Protein AF-A0A971F1N5-F1 (afdb_monomer_lite)

Foldseek 3Di:
DVVVVQVVQVPDPDQWGWAAAQNDIDIDGDPVCVVVVCVVVVPPDDDDQDPLLVLLLVCQLVVPQAFLVVSCVVVVHHNPVSVVVCVVVQQKDWPAFDPDVVRTTTIHGDSVVCVVVVHNDSVPDDDDDVPVPDDDPDPPDDDPDDDDDDDDDDDDDDDDDDDDDDDDDDDDDDDDDDDDDDDDDDDDDDD

Sequence (191 aa):
ILSNMIVSVQNSKRGIILRELDGCYQLCSRPEHYEYIRKLVEPRQKQALSQAAYETLSIIAYNQPVTRARVEMIRGVNSDSAITRLIERNLIREAGRMDAPGKPFIYETTEEFLRSFGFRSIKDLPIIEFGDMLPDEEQLGAEDGRQNAAEPGRELGQMQKEPTLQVQQVQAVQGQKDEPELEQQEQIEQE

Structure (mmCIF, N/CA/C/O backbone):
data_AF-A0A971F1N5-F1
#
_entry.id   AF-A0A971F1N5-F1
#
loop_
_atom_site.group_PDB
_atom_site.id
_atom_site.type_symbol
_atom_site.label_atom_id
_atom_site.label_alt_id
_atom_site.label_comp_id
_atom_site.label_asym_id
_atom_site.label_entity_id
_atom_site.label_seq_id
_atom_site.pdbx_PDB_ins_code
_atom_site.Cartn_x
_atom_site.Cartn_y
_atom_site.Cartn_z
_atom_site.occupancy
_atom_site.B_iso_or_equiv
_atom_site.auth_seq_id
_atom_site.auth_comp_id
_atom_site.auth_asym_id
_atom_site.auth_atom_id
_atom_site.pdbx_PDB_model_num
ATOM 1 N N . ILE A 1 1 ? -27.979 -4.623 7.102 1.00 83.69 1 ILE A N 1
ATOM 2 C CA . ILE A 1 1 ? -27.642 -4.822 8.540 1.00 83.69 1 ILE A CA 1
ATOM 3 C C . ILE A 1 1 ? -26.376 -4.055 8.919 1.00 83.69 1 ILE A C 1
ATOM 5 O O . ILE A 1 1 ? -26.487 -3.130 9.713 1.00 83.69 1 ILE A O 1
ATOM 9 N N . LEU A 1 2 ? -25.205 -4.386 8.353 1.00 81.00 2 LEU A N 1
ATOM 10 C CA . LEU A 1 2 ? -23.911 -3.806 8.761 1.00 81.00 2 LEU A CA 1
ATOM 11 C C . LEU A 1 2 ? -23.869 -2.268 8.713 1.00 81.00 2 LEU A C 1
ATOM 13 O O . LEU A 1 2 ? -23.405 -1.657 9.668 1.00 81.00 2 LEU A O 1
ATOM 17 N N . SER A 1 3 ? -24.465 -1.631 7.703 1.00 80.31 3 SER A N 1
ATOM 18 C CA . SER A 1 3 ? -24.585 -0.164 7.604 1.00 80.31 3 SER A CA 1
ATOM 19 C C . SER A 1 3 ? -25.236 0.472 8.846 1.00 80.31 3 SER A C 1
ATOM 21 O O . SER A 1 3 ? -24.728 1.449 9.391 1.00 80.31 3 SER A O 1
ATOM 23 N N . ASN A 1 4 ? -26.307 -0.134 9.374 1.00 81.75 4 ASN A N 1
ATOM 24 C CA . ASN A 1 4 ? -26.983 0.336 10.590 1.00 81.75 4 ASN A CA 1
ATOM 25 C C . ASN A 1 4 ? -26.107 0.121 11.836 1.00 81.75 4 ASN A C 1
ATOM 27 O O . ASN A 1 4 ? -26.160 0.914 12.775 1.00 81.75 4 ASN A O 1
ATOM 31 N N . MET A 1 5 ? -25.286 -0.936 11.849 1.00 81.25 5 MET A N 1
ATOM 32 C CA . MET A 1 5 ? -24.322 -1.195 12.921 1.00 81.25 5 MET A CA 1
ATOM 33 C C . MET A 1 5 ? -23.179 -0.171 12.909 1.00 81.25 5 MET A C 1
ATOM 35 O O . MET A 1 5 ? -22.814 0.316 13.975 1.00 81.25 5 MET A O 1
ATOM 39 N N . ILE A 1 6 ? -22.670 0.213 11.732 1.00 83.12 6 ILE A N 1
ATOM 40 C CA . ILE A 1 6 ? -21.681 1.294 11.577 1.00 83.12 6 ILE A CA 1
ATOM 41 C C . ILE A 1 6 ? -22.230 2.585 12.190 1.00 83.12 6 ILE A C 1
ATOM 43 O O . ILE A 1 6 ? -21.622 3.117 13.117 1.00 83.12 6 ILE A O 1
ATOM 47 N N . VAL A 1 7 ? -23.418 3.026 11.760 1.00 80.94 7 VAL A N 1
ATOM 48 C CA . VAL A 1 7 ? -24.071 4.244 12.274 1.00 80.94 7 VAL A CA 1
ATOM 49 C C . VAL A 1 7 ? -24.328 4.157 13.785 1.00 80.94 7 VAL A C 1
ATOM 51 O O . VAL A 1 7 ? -24.025 5.093 14.523 1.00 80.94 7 VAL A O 1
ATOM 54 N N . SER A 1 8 ? -24.825 3.021 14.287 1.00 81.38 8 SER A N 1
ATOM 55 C CA . SER A 1 8 ? -25.080 2.818 15.721 1.00 81.38 8 SER A CA 1
ATOM 56 C C . SER A 1 8 ? -23.804 2.892 16.571 1.00 81.38 8 SER A C 1
ATOM 58 O O . SER A 1 8 ? -23.802 3.516 17.635 1.00 81.38 8 SER A O 1
ATOM 60 N N . VAL A 1 9 ? -22.700 2.296 16.109 1.00 82.44 9 VAL A N 1
ATOM 61 C CA . VAL A 1 9 ? -21.412 2.311 16.820 1.00 82.44 9 VAL A CA 1
ATOM 62 C C . VAL A 1 9 ? -20.730 3.683 16.713 1.00 82.44 9 VAL A C 1
ATOM 64 O O . VAL A 1 9 ? -20.174 4.147 17.707 1.00 82.44 9 VAL A O 1
ATOM 67 N N . GLN A 1 10 ? -20.831 4.369 15.569 1.00 77.75 10 GLN A N 1
ATOM 68 C CA . GLN A 1 10 ? -20.313 5.732 15.374 1.00 77.75 10 GLN A CA 1
ATOM 69 C C . GLN A 1 10 ? -21.048 6.773 16.234 1.00 77.75 10 GLN A C 1
ATOM 71 O O . GLN A 1 10 ? -20.394 7.619 16.845 1.00 77.75 10 GLN A O 1
ATOM 76 N N . ASN A 1 11 ? -22.377 6.678 16.346 1.00 77.56 11 ASN A N 1
ATOM 77 C CA . ASN A 1 11 ? -23.184 7.592 17.164 1.00 77.56 11 ASN A CA 1
ATOM 78 C C . ASN A 1 11 ? -23.136 7.258 18.667 1.00 77.56 11 ASN A C 1
ATOM 80 O O . ASN A 1 11 ? -23.393 8.118 19.509 1.00 77.56 11 ASN A O 1
ATOM 84 N N . SER A 1 12 ? -22.786 6.022 19.037 1.00 75.81 12 SER A N 1
ATOM 85 C CA . SER A 1 12 ? -22.552 5.656 20.437 1.00 75.81 12 SER A CA 1
ATOM 86 C C . SER A 1 12 ? -21.188 6.157 20.931 1.00 75.81 12 SER A C 1
ATOM 88 O O . SER A 1 12 ? -20.173 5.966 20.259 1.00 75.81 12 SER A O 1
ATOM 90 N N . LYS A 1 13 ? -21.109 6.630 22.184 1.00 77.50 13 LYS A N 1
ATOM 91 C CA . LYS A 1 13 ? -19.841 6.879 22.913 1.00 77.50 13 LYS A CA 1
ATOM 92 C C . LYS A 1 13 ? -19.120 5.573 23.329 1.00 77.50 13 LYS A C 1
ATOM 94 O O . LYS A 1 13 ? -18.748 5.394 24.483 1.00 77.50 13 LYS A O 1
ATOM 99 N N . ARG A 1 14 ? -18.974 4.619 22.403 1.00 82.12 14 ARG A N 1
ATOM 100 C CA . ARG A 1 14 ? -18.242 3.347 22.575 1.00 82.12 14 ARG A CA 1
ATOM 101 C C . ARG A 1 14 ? -16.777 3.546 22.194 1.00 82.12 14 ARG A C 1
ATOM 103 O O . ARG A 1 14 ? -16.505 4.257 21.237 1.00 82.12 14 ARG A O 1
ATOM 110 N N . GLY A 1 15 ? -15.844 2.861 22.858 1.00 87.00 15 GLY A N 1
ATOM 111 C CA . GLY A 1 15 ? -14.402 2.981 22.573 1.00 87.00 15 GLY A CA 1
ATOM 112 C C . GLY A 1 15 ? -13.937 2.467 21.198 1.00 87.00 15 GLY A C 1
ATOM 113 O O . GLY A 1 15 ? -12.791 2.704 20.814 1.00 87.00 15 GLY A O 1
ATOM 114 N N . ILE A 1 16 ? -14.822 1.794 20.458 1.00 90.00 16 ILE A N 1
ATOM 115 C CA . ILE A 1 16 ? -14.576 1.154 19.160 1.00 90.00 16 ILE A CA 1
ATOM 116 C C . ILE A 1 16 ? -15.471 1.726 18.054 1.00 90.00 16 ILE A C 1
ATOM 118 O O . ILE A 1 16 ? -16.532 2.283 18.331 1.00 90.00 16 ILE A O 1
ATOM 122 N N . ILE A 1 17 ? -15.042 1.540 16.807 1.00 89.69 17 ILE A N 1
ATOM 123 C CA . ILE A 1 17 ? -15.732 1.860 15.551 1.00 89.69 17 ILE A CA 1
ATOM 124 C C . ILE A 1 17 ? -15.685 0.656 14.603 1.00 89.69 17 ILE A C 1
ATOM 126 O O . ILE A 1 17 ? -14.811 -0.200 14.723 1.00 89.69 17 ILE A O 1
ATOM 130 N N . LEU A 1 18 ? -16.613 0.605 13.648 1.00 89.75 18 LEU A N 1
ATOM 131 C CA . LEU A 1 18 ? -16.616 -0.353 12.541 1.00 89.75 18 LEU A CA 1
ATOM 132 C C . LEU A 1 18 ? -16.237 0.403 11.256 1.00 89.75 18 LEU A C 1
ATOM 134 O O . LEU A 1 18 ? -16.904 1.381 10.913 1.00 89.75 18 LEU A O 1
ATOM 138 N N . ARG A 1 19 ? -15.154 -0.010 10.588 1.00 87.12 19 ARG A N 1
ATOM 139 C CA . ARG A 1 19 ? -14.665 0.548 9.314 1.00 87.12 19 ARG A CA 1
ATOM 140 C C . ARG A 1 19 ? -14.903 -0.460 8.185 1.00 87.12 19 ARG A C 1
ATOM 142 O O . ARG A 1 19 ? -14.760 -1.661 8.396 1.00 87.12 19 ARG A O 1
ATOM 149 N N . GLU A 1 20 ? -15.237 0.046 7.003 1.00 87.56 20 GLU A N 1
ATOM 150 C CA . GLU A 1 20 ? -15.300 -0.706 5.744 1.00 87.56 20 GLU A CA 1
ATOM 151 C C . GLU A 1 20 ? -13.979 -0.544 4.971 1.00 87.56 20 GLU A C 1
ATOM 153 O O . GLU A 1 20 ? -13.440 0.563 4.919 1.00 87.56 20 GLU A O 1
ATOM 158 N N . LEU A 1 21 ? -13.451 -1.641 4.427 1.00 89.81 21 LEU A N 1
ATOM 159 C CA . LEU A 1 21 ? -12.174 -1.748 3.713 1.00 89.81 21 LEU A CA 1
ATOM 160 C C . LEU A 1 21 ? -12.338 -2.779 2.584 1.00 89.81 21 LEU A C 1
ATOM 162 O O . LEU A 1 21 ? -12.418 -3.969 2.856 1.00 89.81 21 LEU A O 1
ATOM 166 N N . ASP A 1 22 ? -12.433 -2.314 1.341 1.00 86.50 22 ASP A N 1
ATOM 167 C CA . ASP A 1 22 ? -12.589 -3.083 0.096 1.00 86.50 22 ASP A CA 1
ATOM 168 C C . ASP A 1 22 ? -13.664 -4.193 0.164 1.00 86.50 22 ASP A C 1
ATOM 170 O O . ASP A 1 22 ? -13.458 -5.344 -0.206 1.00 86.50 22 ASP A O 1
ATOM 174 N N . GLY A 1 23 ? -14.836 -3.842 0.709 1.00 85.38 23 GLY A N 1
ATOM 175 C CA . GLY A 1 23 ? -15.967 -4.756 0.929 1.00 85.38 23 GLY A CA 1
ATOM 176 C C . GLY A 1 23 ? -15.880 -5.603 2.209 1.00 85.38 23 GLY A C 1
ATOM 177 O O . GLY A 1 23 ? -16.893 -6.146 2.655 1.00 85.38 23 GLY A O 1
ATOM 178 N N . CYS A 1 24 ? -14.711 -5.673 2.847 1.00 87.00 24 CYS A N 1
ATOM 179 C CA . CYS A 1 24 ? -14.521 -6.257 4.173 1.00 87.00 24 CYS A CA 1
ATOM 180 C C . CYS A 1 24 ? -14.822 -5.241 5.291 1.00 87.00 24 CYS A C 1
ATOM 182 O O . CYS A 1 24 ? -14.829 -4.026 5.088 1.00 87.00 24 CYS A O 1
ATOM 184 N N . TYR A 1 25 ? -15.040 -5.737 6.513 1.00 88.81 25 TYR A N 1
ATOM 185 C CA . TYR A 1 25 ? -15.362 -4.910 7.681 1.00 88.81 25 TYR A CA 1
ATOM 186 C C . TYR A 1 25 ? -14.443 -5.217 8.867 1.00 88.81 25 TYR A C 1
ATOM 188 O O . TYR A 1 25 ? -14.297 -6.372 9.263 1.00 88.81 25 TYR A O 1
ATOM 196 N N . GLN A 1 26 ? -13.863 -4.178 9.476 1.00 88.69 26 GLN A N 1
ATOM 197 C CA . GLN A 1 26 ? -12.953 -4.292 10.620 1.00 88.69 26 GLN A CA 1
ATOM 198 C C . GLN A 1 26 ? -13.441 -3.465 11.817 1.00 88.69 26 GLN A C 1
ATOM 200 O O . GLN A 1 26 ? -13.788 -2.291 11.682 1.00 88.69 26 GLN A O 1
ATOM 205 N N . LEU A 1 27 ? -13.417 -4.065 13.011 1.00 90.31 27 LEU A N 1
ATOM 206 C CA . LEU A 1 27 ? -13.543 -3.330 14.270 1.00 90.31 27 LEU A CA 1
ATOM 207 C C . LEU A 1 27 ? -12.193 -2.710 14.651 1.00 90.31 27 LEU A C 1
ATOM 209 O O . LEU A 1 27 ? -11.193 -3.413 14.780 1.00 90.31 27 LEU A O 1
ATOM 213 N N . CYS A 1 28 ? -12.181 -1.398 14.865 1.00 89.56 28 CYS A N 1
ATOM 214 C CA . CYS A 1 28 ? -11.010 -0.626 15.280 1.00 89.56 28 CYS A CA 1
ATOM 215 C C . CYS A 1 28 ? -11.318 0.149 16.568 1.00 89.56 28 CYS A C 1
ATOM 217 O O . CYS A 1 28 ? -12.475 0.434 16.872 1.00 89.56 28 CYS A O 1
ATOM 219 N N . SER A 1 29 ? -10.295 0.560 17.314 1.00 90.50 29 SER A N 1
ATOM 220 C CA . SER A 1 29 ? -10.443 1.590 18.349 1.00 90.50 29 SER A CA 1
ATOM 221 C C . SER A 1 29 ? -10.776 2.955 17.734 1.00 90.50 29 SER A C 1
ATOM 223 O O . SER A 1 29 ? -10.322 3.261 16.631 1.00 90.50 29 SER A O 1
ATOM 225 N N . ARG A 1 30 ? -11.494 3.819 18.464 1.00 88.88 30 ARG A N 1
ATOM 226 C CA . ARG A 1 30 ? -11.608 5.243 18.092 1.00 88.88 30 ARG A CA 1
ATOM 227 C C . ARG A 1 30 ? -10.223 5.910 18.044 1.00 88.88 30 ARG A C 1
ATOM 229 O O . ARG A 1 30 ? -9.413 5.637 18.935 1.00 88.88 30 ARG A O 1
ATOM 236 N N . PRO A 1 31 ? -9.963 6.823 17.086 1.00 87.25 31 PRO A N 1
ATOM 237 C CA . PRO A 1 31 ? -8.697 7.562 17.009 1.00 87.25 31 PRO A CA 1
ATOM 238 C C . PRO A 1 31 ? -8.461 8.437 18.250 1.00 87.25 31 PRO A C 1
ATOM 240 O O . PRO A 1 31 ? -7.322 8.616 18.666 1.00 87.25 31 PRO A O 1
ATOM 243 N N . GLU A 1 32 ? -9.540 8.878 18.904 1.00 90.12 32 GLU A N 1
ATOM 244 C CA . GLU A 1 32 ? -9.559 9.549 20.214 1.00 90.12 32 GLU A CA 1
ATOM 245 C C . GLU A 1 32 ? -8.720 8.819 21.287 1.00 90.12 32 GLU A C 1
ATOM 247 O O . GLU A 1 32 ? -8.134 9.455 22.159 1.00 90.12 32 GLU A O 1
ATOM 252 N N . HIS A 1 33 ? -8.613 7.485 21.213 1.00 90.38 33 HIS A N 1
ATOM 253 C CA . HIS A 1 33 ? -7.877 6.668 22.184 1.00 90.38 33 HIS A CA 1
ATOM 254 C C . HIS A 1 33 ? -6.417 6.378 21.793 1.00 90.38 33 HIS A C 1
ATOM 256 O O . HIS A 1 33 ? -5.727 5.668 22.529 1.00 90.38 33 HIS A O 1
ATOM 262 N N . TYR A 1 34 ? -5.925 6.915 20.668 1.00 89.19 34 TYR A N 1
ATOM 263 C CA . TYR A 1 34 ? -4.601 6.602 20.113 1.00 89.19 34 TYR A CA 1
ATOM 264 C C . TYR A 1 34 ? -3.468 6.741 21.139 1.00 89.19 34 TYR A C 1
ATOM 266 O O . TYR A 1 34 ? -2.695 5.805 21.318 1.00 89.19 34 TYR A O 1
ATOM 274 N N . GLU A 1 35 ? -3.398 7.854 21.874 1.00 89.94 35 GLU A N 1
ATOM 275 C CA . GLU A 1 35 ? -2.317 8.096 22.840 1.00 89.94 35 GLU A CA 1
ATOM 276 C C . GLU A 1 35 ? -2.344 7.161 24.061 1.00 89.94 35 GLU A C 1
ATOM 278 O O . GLU A 1 35 ? -1.296 6.908 24.654 1.00 89.94 35 GLU A O 1
ATOM 283 N N . TYR A 1 36 ? -3.502 6.603 24.424 1.00 91.06 36 TYR A N 1
ATOM 284 C CA . TYR A 1 36 ? -3.596 5.584 25.475 1.00 91.06 36 TYR A CA 1
ATOM 285 C C . TYR A 1 36 ? -3.142 4.217 24.950 1.00 91.06 36 TYR A C 1
ATOM 287 O O . TYR A 1 36 ? -2.343 3.533 25.588 1.00 91.06 36 TYR A O 1
ATOM 295 N N . ILE A 1 37 ? -3.593 3.844 23.749 1.00 89.50 37 ILE A N 1
ATOM 296 C CA . ILE A 1 37 ? -3.259 2.566 23.104 1.00 89.50 37 ILE A CA 1
ATOM 297 C C . ILE A 1 37 ? -1.768 2.511 22.749 1.00 89.50 37 ILE A C 1
ATOM 299 O O . ILE A 1 37 ? -1.110 1.507 23.001 1.00 89.50 37 ILE A O 1
ATOM 303 N N . ARG A 1 38 ? -1.201 3.613 22.249 1.00 87.38 38 ARG A N 1
ATOM 304 C CA . ARG A 1 38 ? 0.229 3.761 21.946 1.00 87.38 38 ARG A CA 1
ATOM 305 C C . ARG A 1 38 ? 1.117 3.514 23.169 1.00 87.38 38 ARG A C 1
ATOM 307 O O . ARG A 1 38 ? 2.167 2.899 23.028 1.00 87.38 38 ARG A O 1
ATOM 314 N N . LYS A 1 39 ? 0.694 3.968 24.354 1.00 88.50 39 LYS A N 1
ATOM 315 C CA . LYS A 1 39 ? 1.414 3.757 25.625 1.00 88.50 39 LYS A CA 1
ATOM 316 C C . LYS A 1 39 ? 1.260 2.332 26.160 1.00 88.50 39 LYS A C 1
ATOM 318 O O . LYS A 1 39 ? 2.175 1.837 26.799 1.00 88.50 39 LYS A O 1
ATOM 323 N N . LEU A 1 40 ? 0.134 1.675 25.880 1.00 89.06 40 LEU A N 1
ATOM 324 C CA . LEU A 1 40 ? -0.136 0.295 26.298 1.00 89.06 40 LEU A CA 1
ATOM 325 C C . LEU A 1 40 ? 0.558 -0.758 25.416 1.00 89.06 40 LEU A C 1
ATOM 327 O O . LEU A 1 40 ? 0.968 -1.799 25.915 1.00 89.06 40 LEU A O 1
ATOM 331 N N . VAL A 1 41 ? 0.648 -0.509 24.108 1.00 85.88 41 VAL A N 1
ATOM 332 C CA . VAL A 1 41 ? 1.124 -1.483 23.104 1.00 85.88 41 VAL A CA 1
ATOM 333 C C . VAL A 1 41 ? 2.602 -1.269 22.730 1.00 85.88 41 VAL A C 1
ATOM 335 O O . VAL A 1 41 ? 3.166 -2.080 22.003 1.00 85.88 41 VAL A O 1
ATOM 338 N N . GLU A 1 42 ? 3.217 -0.177 23.207 1.00 75.81 42 GLU A N 1
ATOM 339 C CA . GLU A 1 42 ? 4.608 0.247 22.952 1.00 75.81 42 GLU A CA 1
ATOM 340 C C . GLU A 1 42 ? 5.100 -0.093 21.525 1.00 75.81 42 GLU A C 1
ATOM 342 O O . GLU A 1 42 ? 6.014 -0.899 21.325 1.00 75.81 42 GLU A O 1
ATOM 347 N N . PRO A 1 43 ? 4.449 0.461 20.481 1.00 72.56 43 PRO A N 1
ATOM 348 C CA . PRO A 1 43 ? 4.631 -0.012 19.118 1.00 72.56 43 PRO A CA 1
ATOM 349 C C . PRO A 1 43 ? 6.074 0.205 18.657 1.00 72.56 43 PRO A C 1
ATOM 351 O O . PRO A 1 43 ? 6.513 1.345 18.474 1.00 72.56 43 PRO A O 1
ATOM 354 N N . ARG A 1 44 ? 6.792 -0.905 18.422 1.00 74.62 44 ARG A N 1
ATOM 355 C CA . ARG A 1 44 ? 8.156 -0.932 17.870 1.00 74.62 44 ARG A CA 1
ATOM 356 C C . ARG A 1 44 ? 8.214 -0.033 16.637 1.00 74.62 44 ARG A C 1
ATOM 358 O O . ARG A 1 44 ? 7.674 -0.387 15.588 1.00 74.62 44 ARG A O 1
ATOM 365 N N . GLN A 1 45 ? 8.838 1.137 16.779 1.00 67.12 45 GLN A N 1
ATOM 366 C CA . GLN A 1 45 ? 8.712 2.210 15.796 1.00 67.12 45 GLN A CA 1
ATOM 367 C C . GLN A 1 45 ? 9.286 1.779 14.442 1.00 67.12 45 GLN A C 1
ATOM 369 O O . GLN A 1 45 ? 10.501 1.757 14.233 1.00 67.12 45 GLN A O 1
ATOM 374 N N . LYS A 1 46 ? 8.397 1.459 13.494 1.00 73.06 46 LYS A N 1
ATOM 375 C CA . LYS A 1 46 ? 8.754 1.391 12.078 1.00 73.06 46 LYS A CA 1
ATOM 376 C C . LYS A 1 46 ? 9.236 2.795 11.697 1.00 73.06 46 LYS A C 1
ATOM 378 O O . LYS A 1 46 ? 8.470 3.746 11.819 1.00 73.06 46 LYS A O 1
ATOM 383 N N . GLN A 1 47 ? 10.486 2.922 11.242 1.00 80.12 47 GLN A N 1
ATOM 384 C CA . GLN A 1 47 ? 11.034 4.183 10.717 1.00 80.12 47 GLN A CA 1
ATOM 385 C C . GLN A 1 47 ? 10.059 4.817 9.709 1.00 80.12 47 GLN A C 1
ATOM 387 O O . GLN A 1 47 ? 9.332 4.081 9.034 1.00 80.12 47 GLN A O 1
ATOM 392 N N . ALA A 1 48 ? 10.076 6.137 9.533 1.00 86.00 48 ALA A N 1
ATOM 393 C CA . ALA A 1 48 ? 9.284 6.780 8.484 1.00 86.00 48 ALA A CA 1
ATOM 394 C C . ALA A 1 48 ? 9.603 6.216 7.078 1.00 86.00 48 ALA A C 1
ATOM 396 O O . ALA A 1 48 ? 10.671 5.634 6.838 1.00 86.00 48 ALA A O 1
ATOM 397 N N . LEU A 1 49 ? 8.662 6.380 6.146 1.00 89.94 49 LEU A N 1
ATOM 398 C CA . LEU A 1 49 ? 8.975 6.323 4.718 1.00 89.94 49 LEU A CA 1
ATOM 399 C C . LEU A 1 49 ? 9.757 7.588 4.331 1.00 89.94 49 LEU A C 1
ATOM 401 O O . LEU A 1 49 ? 9.545 8.652 4.910 1.00 89.94 49 LEU A O 1
ATOM 405 N N . SER A 1 50 ? 10.670 7.462 3.371 1.00 94.06 50 SER A N 1
ATOM 406 C CA . SER A 1 50 ? 11.348 8.605 2.753 1.00 94.06 50 SER A CA 1
ATOM 407 C C . SER A 1 50 ? 10.455 9.252 1.691 1.00 94.06 50 SER A C 1
ATOM 409 O O . SER A 1 50 ? 9.538 8.608 1.180 1.00 94.06 50 SER A O 1
ATOM 411 N N . GLN A 1 51 ? 10.762 10.493 1.304 1.00 94.38 51 GLN A N 1
ATOM 412 C CA . GLN A 1 51 ? 10.037 11.207 0.244 1.00 94.38 51 GLN A CA 1
ATOM 413 C C . GLN A 1 51 ? 9.962 10.385 -1.056 1.00 94.38 51 GLN A C 1
ATOM 415 O O . GLN A 1 51 ? 8.871 10.112 -1.547 1.00 94.38 51 GLN A O 1
ATOM 420 N N . ALA A 1 52 ? 11.096 9.840 -1.510 1.00 94.88 52 ALA A N 1
ATOM 421 C CA . ALA A 1 5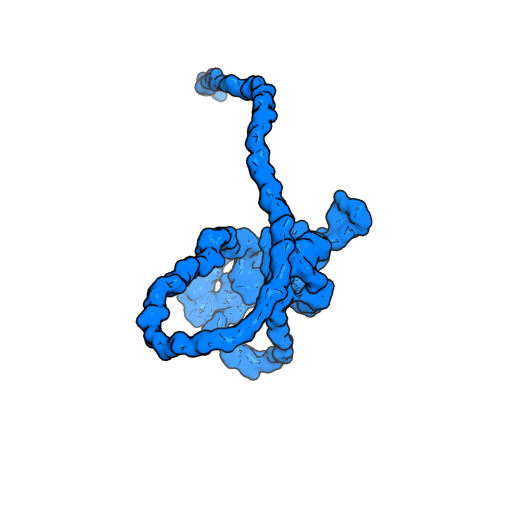2 ? 11.167 8.947 -2.670 1.00 94.88 52 ALA A CA 1
ATOM 422 C C . ALA A 1 52 ? 10.279 7.689 -2.554 1.00 94.88 52 ALA A C 1
ATOM 424 O O . ALA A 1 52 ? 9.800 7.175 -3.566 1.00 94.88 52 ALA A O 1
ATOM 425 N N . ALA A 1 53 ? 10.037 7.182 -1.339 1.00 95.56 53 ALA A N 1
ATOM 426 C CA . ALA A 1 53 ? 9.126 6.060 -1.118 1.00 95.56 53 ALA A CA 1
ATOM 427 C C . ALA A 1 53 ? 7.650 6.493 -1.137 1.00 95.56 53 ALA A C 1
ATOM 429 O O . ALA A 1 53 ? 6.823 5.735 -1.636 1.00 95.56 53 ALA A O 1
ATOM 430 N N . TYR A 1 54 ? 7.316 7.702 -0.671 1.00 96.06 54 TYR A N 1
ATOM 431 C CA . TYR A 1 54 ? 5.974 8.271 -0.843 1.00 96.06 54 TYR A CA 1
ATOM 432 C C . TYR A 1 54 ? 5.669 8.597 -2.312 1.00 96.06 54 TYR A C 1
ATOM 434 O O . TYR A 1 54 ? 4.613 8.208 -2.792 1.00 96.06 54 TYR A O 1
ATOM 442 N N . GLU A 1 55 ? 6.598 9.209 -3.055 1.00 96.06 55 GLU A N 1
ATOM 443 C CA . GLU A 1 55 ? 6.476 9.420 -4.511 1.00 96.06 55 GLU A CA 1
ATOM 444 C C . GLU A 1 55 ? 6.185 8.104 -5.249 1.00 96.06 55 GLU A C 1
ATOM 446 O O . GLU A 1 55 ? 5.238 8.000 -6.027 1.00 96.06 55 GLU A O 1
ATOM 451 N N . THR A 1 56 ? 6.994 7.077 -4.963 1.00 97.50 56 THR A N 1
ATOM 452 C CA . THR A 1 56 ? 6.866 5.734 -5.546 1.00 97.50 56 THR A CA 1
ATOM 453 C C . THR A 1 56 ? 5.514 5.105 -5.202 1.00 97.50 56 THR A C 1
ATOM 455 O O . THR A 1 56 ? 4.859 4.546 -6.080 1.00 97.50 56 THR A O 1
ATOM 458 N N . LEU A 1 57 ? 5.065 5.231 -3.949 1.00 97.12 57 LEU A N 1
ATOM 459 C CA . L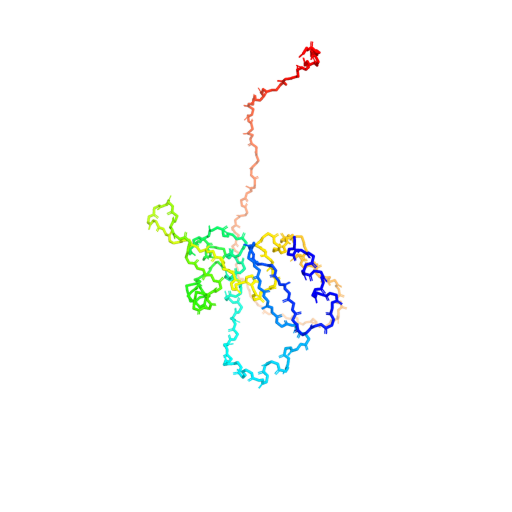EU A 1 57 ? 3.773 4.719 -3.493 1.00 97.12 57 LEU A CA 1
ATOM 460 C C . LEU A 1 57 ? 2.597 5.432 -4.171 1.00 97.12 57 LEU A C 1
ATOM 462 O O . LEU A 1 57 ? 1.683 4.756 -4.633 1.00 97.12 57 LEU A O 1
ATOM 466 N N . SER A 1 58 ? 2.631 6.763 -4.275 1.00 95.38 58 SER A N 1
ATOM 467 C CA . SER A 1 58 ? 1.594 7.548 -4.953 1.00 95.38 58 SER A CA 1
ATOM 468 C C . SER A 1 58 ? 1.488 7.176 -6.430 1.00 95.38 58 SER A C 1
ATOM 470 O O . SER A 1 58 ? 0.391 6.922 -6.922 1.00 95.38 58 SER A O 1
ATOM 472 N N . ILE A 1 59 ? 2.617 7.061 -7.138 1.00 96.50 59 ILE A N 1
ATOM 473 C CA . ILE A 1 59 ? 2.616 6.655 -8.551 1.00 96.50 59 ILE A CA 1
ATOM 474 C C . ILE A 1 59 ? 1.993 5.267 -8.719 1.00 96.50 59 ILE A C 1
ATOM 476 O O . ILE A 1 59 ? 1.181 5.088 -9.624 1.00 96.50 59 ILE A O 1
ATOM 480 N N . ILE A 1 60 ? 2.299 4.311 -7.834 1.00 97.12 60 ILE A N 1
ATOM 481 C CA . ILE A 1 60 ? 1.659 2.988 -7.853 1.00 97.12 60 ILE A CA 1
ATOM 482 C C . ILE A 1 60 ? 0.157 3.103 -7.565 1.00 97.12 60 ILE A C 1
ATOM 484 O O . ILE A 1 60 ? -0.634 2.599 -8.355 1.00 97.12 60 ILE A O 1
ATOM 488 N N . ALA A 1 61 ? -0.253 3.811 -6.511 1.00 95.94 61 ALA A N 1
ATOM 489 C CA . ALA A 1 61 ? -1.658 3.943 -6.120 1.00 95.94 61 ALA A CA 1
ATOM 490 C C . ALA A 1 61 ? -2.555 4.521 -7.235 1.00 95.94 61 ALA A C 1
ATOM 492 O O . ALA A 1 61 ? -3.668 4.033 -7.422 1.00 95.94 61 ALA A O 1
ATOM 493 N N . TYR A 1 62 ? -2.063 5.501 -8.005 1.00 95.44 62 TYR A N 1
ATOM 494 C CA . TYR A 1 62 ? -2.819 6.134 -9.098 1.00 95.44 62 TYR A CA 1
ATOM 495 C C . TYR A 1 62 ? -2.653 5.477 -10.482 1.00 95.44 62 TYR A C 1
ATOM 497 O O . TYR A 1 62 ? -3.454 5.754 -11.369 1.00 95.44 62 TYR A O 1
ATOM 505 N N . ASN A 1 63 ? -1.638 4.627 -10.701 1.00 94.88 63 ASN A N 1
ATOM 506 C CA . ASN A 1 63 ? -1.371 3.995 -12.010 1.00 94.88 63 ASN A CA 1
ATOM 507 C C . ASN A 1 63 ? -1.504 2.459 -11.992 1.00 94.88 63 ASN A C 1
ATOM 509 O O . ASN A 1 63 ? -1.163 1.807 -12.980 1.00 94.88 63 ASN A O 1
ATOM 513 N N . GLN A 1 64 ? -1.934 1.859 -10.879 1.00 95.00 64 GLN A N 1
ATOM 514 C CA . GLN A 1 64 ? -2.022 0.404 -10.743 1.00 95.00 64 GLN A CA 1
ATOM 515 C C . GLN A 1 64 ? -3.052 -0.238 -11.700 1.00 95.00 64 GLN A C 1
ATOM 517 O O . GLN A 1 64 ? -4.122 0.338 -11.907 1.00 95.00 64 GLN A O 1
ATOM 522 N N . PRO A 1 65 ? -2.786 -1.452 -12.228 1.00 95.44 65 PRO A N 1
ATOM 523 C CA . PRO A 1 65 ? -1.568 -2.255 -12.057 1.00 95.44 65 PRO A CA 1
ATOM 524 C C . PRO A 1 65 ? -0.381 -1.730 -12.890 1.00 95.44 65 PRO A C 1
ATOM 526 O O . PRO A 1 65 ? -0.451 -1.645 -14.115 1.00 95.44 65 PRO A O 1
ATOM 529 N N . VAL A 1 66 ? 0.750 -1.431 -12.236 1.00 96.50 66 VAL A N 1
ATOM 530 C CA . VAL A 1 66 ? 1.905 -0.753 -12.867 1.00 96.50 66 VAL A CA 1
ATOM 531 C C . VAL A 1 66 ? 3.187 -1.588 -12.807 1.00 96.50 66 VAL A C 1
ATOM 533 O O . VAL A 1 66 ? 3.444 -2.275 -11.823 1.00 96.50 66 VAL A O 1
ATOM 536 N N . THR A 1 67 ? 4.030 -1.534 -13.842 1.00 96.38 67 THR A N 1
ATOM 537 C CA . THR A 1 67 ? 5.329 -2.238 -13.860 1.00 96.38 67 THR A CA 1
ATOM 538 C C . THR A 1 67 ? 6.459 -1.402 -13.253 1.00 96.38 67 THR A C 1
ATOM 540 O O . THR A 1 67 ? 6.447 -0.171 -13.333 1.00 96.38 67 THR A O 1
ATOM 543 N N . ARG A 1 68 ? 7.500 -2.074 -12.732 1.00 95.00 68 ARG A N 1
ATOM 544 C CA . ARG A 1 68 ? 8.737 -1.452 -12.198 1.00 95.00 68 ARG A CA 1
ATOM 545 C C . ARG A 1 68 ? 9.290 -0.355 -13.124 1.00 95.00 68 ARG A C 1
ATOM 547 O O . ARG A 1 68 ? 9.520 0.770 -12.696 1.00 95.00 68 ARG A O 1
ATOM 554 N N . ALA A 1 69 ? 9.416 -0.676 -14.414 1.00 94.25 69 ALA A N 1
ATOM 555 C CA . ALA A 1 69 ? 9.960 0.221 -15.431 1.00 94.25 69 ALA A CA 1
ATOM 556 C C . ALA A 1 69 ? 9.064 1.441 -15.714 1.00 94.25 69 ALA A C 1
ATOM 558 O O . ALA A 1 69 ? 9.581 2.518 -16.002 1.00 94.25 69 ALA A O 1
ATOM 559 N N . ARG A 1 70 ? 7.732 1.316 -15.606 1.00 95.00 70 ARG A N 1
ATOM 560 C CA . ARG A 1 70 ? 6.823 2.464 -15.759 1.00 95.00 70 ARG A CA 1
ATOM 561 C C . ARG A 1 70 ? 6.898 3.406 -14.554 1.00 95.00 70 ARG A C 1
ATOM 563 O O . ARG A 1 70 ? 6.850 4.614 -14.752 1.00 95.00 70 ARG A O 1
ATOM 570 N N . VAL A 1 71 ? 7.087 2.883 -13.340 1.00 96.88 71 VAL A N 1
ATOM 571 C CA . VAL A 1 71 ? 7.333 3.709 -12.141 1.00 96.88 71 VAL A CA 1
ATOM 572 C C . VAL A 1 71 ? 8.654 4.477 -12.265 1.00 96.88 71 VAL A C 1
ATOM 574 O O . VAL A 1 71 ? 8.675 5.688 -12.060 1.00 96.88 71 VAL A O 1
ATOM 577 N N . GLU A 1 72 ? 9.738 3.808 -12.671 1.00 96.25 72 GLU A N 1
ATOM 578 C CA . GLU A 1 72 ? 11.040 4.454 -12.908 1.00 96.25 72 GLU A CA 1
ATOM 579 C C . GLU A 1 72 ? 10.976 5.509 -14.023 1.00 96.25 72 GLU A C 1
ATOM 581 O O . GLU A 1 72 ? 11.539 6.590 -13.874 1.00 96.25 72 GLU A O 1
ATOM 586 N N . MET A 1 73 ? 10.228 5.242 -15.100 1.00 96.31 73 MET A N 1
ATOM 587 C CA . MET A 1 73 ? 9.976 6.201 -16.182 1.00 96.31 73 MET A CA 1
ATOM 588 C C . MET A 1 73 ? 9.218 7.450 -15.708 1.00 96.31 73 MET A C 1
ATOM 590 O O . MET A 1 73 ? 9.537 8.544 -16.159 1.00 96.31 73 MET A O 1
ATOM 594 N N . ILE A 1 74 ? 8.233 7.311 -14.811 1.00 95.56 74 ILE A N 1
ATOM 595 C CA . ILE A 1 74 ? 7.477 8.456 -14.269 1.00 95.56 74 ILE A CA 1
ATOM 596 C C . ILE A 1 74 ? 8.325 9.252 -13.260 1.00 95.56 74 ILE A C 1
ATOM 598 O O . ILE A 1 74 ? 8.248 10.476 -13.244 1.00 95.56 74 ILE A O 1
ATOM 602 N N . ARG A 1 75 ? 9.159 8.590 -12.442 1.00 95.12 75 ARG A N 1
ATOM 603 C CA . ARG A 1 75 ? 10.055 9.271 -11.482 1.00 95.12 75 ARG A CA 1
ATOM 604 C C . ARG A 1 75 ? 11.335 9.838 -12.107 1.00 95.12 75 ARG A C 1
ATOM 606 O O . ARG A 1 75 ? 12.038 10.591 -11.443 1.00 95.12 75 ARG A O 1
ATOM 613 N N . GLY A 1 76 ? 11.691 9.428 -13.325 1.00 94.44 76 GLY A N 1
ATOM 614 C CA . GLY A 1 76 ? 12.963 9.768 -13.976 1.00 94.44 76 GLY A CA 1
ATOM 615 C C . GLY A 1 76 ? 14.211 9.162 -13.312 1.00 94.44 76 GLY A C 1
ATOM 616 O O . GLY A 1 76 ? 15.326 9.413 -13.765 1.00 94.44 76 GLY A O 1
ATOM 617 N N . VAL A 1 77 ? 14.050 8.366 -12.247 1.00 95.62 77 VAL A N 1
ATOM 618 C CA . VAL A 1 77 ? 15.142 7.793 -11.445 1.00 95.62 77 VAL A CA 1
ATOM 619 C C . VAL A 1 77 ? 14.829 6.364 -10.990 1.00 95.62 77 VAL A C 1
ATOM 621 O O . VAL A 1 77 ? 13.668 5.954 -10.881 1.00 95.62 77 VAL A O 1
ATOM 624 N N . ASN A 1 78 ? 15.883 5.606 -10.672 1.00 95.19 78 ASN A N 1
ATOM 625 C CA . ASN A 1 78 ? 15.769 4.259 -10.111 1.00 95.19 78 ASN A CA 1
ATOM 626 C C . ASN A 1 78 ? 14.879 4.266 -8.850 1.00 95.19 78 ASN A C 1
ATOM 628 O O . ASN A 1 78 ? 14.979 5.151 -7.994 1.00 95.19 78 ASN A O 1
ATOM 632 N N . SER A 1 79 ? 13.978 3.286 -8.768 1.00 95.88 79 SER A N 1
ATOM 633 C CA . SER A 1 79 ? 12.946 3.191 -7.724 1.00 95.88 79 SER A CA 1
ATOM 634 C C . SER A 1 79 ? 12.963 1.843 -6.986 1.00 95.88 79 SER A C 1
ATOM 636 O O . SER A 1 79 ? 12.051 1.537 -6.223 1.00 95.88 79 SER A O 1
ATOM 638 N N . ASP A 1 80 ? 14.003 1.034 -7.187 1.00 95.12 80 ASP A N 1
ATOM 639 C CA . ASP A 1 80 ? 14.069 -0.372 -6.772 1.00 95.12 80 ASP A CA 1
ATOM 640 C C . ASP A 1 80 ? 14.078 -0.551 -5.241 1.00 95.12 80 ASP A C 1
ATOM 642 O O . ASP A 1 80 ? 13.301 -1.322 -4.670 1.00 95.12 80 ASP A O 1
ATOM 646 N N . SER A 1 81 ? 14.879 0.264 -4.548 1.00 95.31 81 SER A N 1
ATOM 647 C CA . SER A 1 81 ? 14.944 0.302 -3.081 1.00 95.31 81 SER A CA 1
ATOM 648 C C . SER A 1 81 ? 13.671 0.866 -2.436 1.00 95.31 81 SER A C 1
ATOM 650 O O . SER A 1 81 ? 13.314 0.471 -1.324 1.00 95.31 81 SER A O 1
ATOM 652 N N . ALA A 1 82 ? 12.954 1.751 -3.136 1.00 96.19 82 ALA A N 1
ATOM 653 C CA . ALA A 1 82 ? 11.662 2.265 -2.698 1.00 96.19 82 ALA A CA 1
ATOM 654 C C . ALA A 1 82 ? 10.576 1.185 -2.819 1.00 96.19 82 ALA A C 1
ATOM 656 O O . ALA A 1 82 ? 9.888 0.915 -1.837 1.00 96.19 82 ALA A O 1
ATOM 657 N N . ILE A 1 83 ? 10.481 0.513 -3.972 1.00 96.44 83 ILE A N 1
ATOM 658 C CA . ILE A 1 83 ? 9.557 -0.609 -4.213 1.00 96.44 83 ILE A CA 1
ATOM 659 C C . ILE A 1 83 ? 9.786 -1.720 -3.180 1.00 96.44 83 ILE A C 1
ATOM 661 O O . ILE A 1 83 ? 8.850 -2.098 -2.477 1.00 96.44 83 ILE A O 1
ATOM 665 N N . THR A 1 84 ? 11.036 -2.155 -2.991 1.00 96.00 84 THR A N 1
ATOM 666 C CA . THR A 1 84 ? 11.408 -3.166 -1.984 1.00 96.00 84 THR A CA 1
ATOM 667 C C . THR A 1 84 ? 10.909 -2.782 -0.587 1.00 96.00 84 THR A C 1
ATOM 669 O O . THR A 1 84 ? 10.223 -3.562 0.071 1.00 96.00 84 THR A O 1
ATOM 672 N N . ARG A 1 85 ? 11.155 -1.540 -0.150 1.00 95.00 85 ARG A N 1
ATOM 673 C CA . ARG A 1 85 ? 10.769 -1.050 1.185 1.00 95.00 85 ARG A CA 1
ATOM 674 C C . ARG A 1 85 ? 9.261 -0.826 1.366 1.00 95.00 85 ARG A C 1
ATOM 676 O O . ARG A 1 85 ? 8.784 -0.777 2.502 1.00 95.00 85 ARG A O 1
ATOM 683 N N . LEU A 1 86 ? 8.501 -0.688 0.279 1.00 96.38 86 LEU A N 1
ATOM 684 C CA . LEU A 1 86 ? 7.034 -0.669 0.305 1.00 96.38 86 LEU A CA 1
ATOM 685 C C . LEU A 1 86 ? 6.455 -2.092 0.398 1.00 96.38 86 LEU A C 1
ATOM 687 O O . LEU A 1 86 ? 5.481 -2.290 1.130 1.00 96.38 86 LEU A O 1
ATOM 691 N N . ILE A 1 87 ? 7.088 -3.077 -0.253 1.00 96.44 87 ILE A N 1
ATOM 692 C CA . ILE A 1 87 ? 6.758 -4.510 -0.131 1.00 96.44 87 ILE A CA 1
ATOM 693 C C . ILE A 1 87 ? 7.057 -5.010 1.292 1.00 96.44 87 ILE A C 1
ATOM 695 O O . ILE A 1 87 ? 6.180 -5.592 1.922 1.00 96.44 87 ILE A O 1
ATOM 699 N N . GLU A 1 88 ? 8.224 -4.684 1.867 1.00 94.31 88 GLU A N 1
ATOM 700 C CA . GLU A 1 88 ? 8.583 -4.977 3.277 1.00 94.31 88 GLU A CA 1
ATOM 701 C C . GLU A 1 88 ? 7.534 -4.492 4.297 1.00 94.31 88 GLU A C 1
ATOM 703 O O . GLU A 1 88 ? 7.453 -4.984 5.425 1.00 94.31 88 GLU A O 1
ATOM 708 N N . ARG A 1 89 ? 6.751 -3.474 3.926 1.00 92.94 89 ARG A N 1
ATOM 709 C CA . ARG A 1 89 ? 5.718 -2.856 4.767 1.00 92.94 89 ARG A CA 1
ATOM 710 C C . ARG A 1 89 ? 4.310 -3.335 4.440 1.00 92.94 89 ARG A C 1
ATOM 712 O O . ARG A 1 89 ? 3.378 -2.887 5.103 1.00 92.94 89 ARG A O 1
ATOM 719 N N . ASN A 1 90 ? 4.171 -4.235 3.468 1.00 95.44 90 ASN A N 1
ATOM 720 C CA . ASN A 1 90 ? 2.916 -4.692 2.880 1.00 95.44 90 ASN A CA 1
ATOM 721 C C . ASN A 1 90 ? 2.042 -3.549 2.335 1.00 95.44 90 ASN A C 1
ATOM 723 O O . ASN A 1 90 ? 0.830 -3.704 2.290 1.00 95.44 90 ASN A O 1
ATOM 727 N N . LEU A 1 91 ? 2.612 -2.401 1.940 1.00 96.31 91 LEU A N 1
ATOM 728 C CA . LEU A 1 91 ? 1.845 -1.277 1.368 1.00 96.31 91 LEU A CA 1
ATOM 729 C C . LEU A 1 91 ? 1.551 -1.481 -0.124 1.00 96.31 91 LEU A C 1
ATOM 731 O O . LEU A 1 91 ? 0.535 -1.004 -0.627 1.00 96.31 91 LEU A O 1
ATOM 735 N N . ILE A 1 92 ? 2.423 -2.223 -0.805 1.00 97.50 92 ILE A N 1
ATOM 736 C CA . ILE A 1 92 ? 2.214 -2.739 -2.158 1.00 97.50 92 ILE A CA 1
ATOM 737 C C . ILE A 1 92 ? 2.490 -4.244 -2.171 1.00 97.50 92 ILE A C 1
ATOM 739 O O . ILE A 1 92 ? 3.222 -4.756 -1.320 1.00 97.50 92 ILE A O 1
ATOM 743 N N . ARG A 1 93 ? 1.928 -4.939 -3.155 1.00 96.88 93 ARG A N 1
ATOM 744 C CA . ARG A 1 93 ? 2.191 -6.346 -3.469 1.00 96.88 93 ARG A CA 1
ATOM 745 C C . ARG A 1 93 ? 2.447 -6.511 -4.962 1.00 96.88 93 ARG A C 1
ATOM 747 O O . ARG A 1 93 ? 2.060 -5.664 -5.766 1.00 96.88 93 ARG A O 1
ATOM 754 N N . GLU A 1 94 ? 3.035 -7.639 -5.334 1.00 96.50 94 GLU A N 1
ATOM 755 C CA . GLU A 1 94 ? 2.979 -8.105 -6.717 1.00 96.50 94 GLU A CA 1
ATOM 756 C C . GLU A 1 94 ? 1.549 -8.564 -7.054 1.00 96.50 94 GLU A C 1
ATOM 758 O O . GLU A 1 94 ? 0.841 -9.145 -6.227 1.00 96.50 94 GLU A O 1
ATOM 763 N N . ALA A 1 95 ? 1.112 -8.268 -8.274 1.00 93.94 95 ALA A N 1
ATOM 764 C CA . ALA A 1 95 ? -0.214 -8.583 -8.806 1.00 93.94 95 ALA A CA 1
ATOM 765 C C . ALA A 1 95 ? -0.167 -9.625 -9.939 1.00 93.94 95 ALA A C 1
ATOM 767 O O . ALA A 1 95 ? -1.152 -9.860 -10.632 1.00 93.94 95 ALA A O 1
ATOM 768 N N . GLY A 1 96 ? 0.996 -10.250 -10.140 1.00 93.00 96 GLY A N 1
ATOM 769 C CA . GLY A 1 96 ? 1.282 -11.139 -11.260 1.00 93.00 96 GLY A CA 1
ATOM 770 C C . GLY A 1 96 ? 2.263 -10.504 -12.241 1.00 93.00 96 GLY A C 1
ATOM 771 O O . GLY A 1 96 ? 3.176 -9.775 -11.845 1.00 93.00 96 GLY A O 1
ATOM 772 N N . ARG A 1 97 ? 2.100 -10.805 -13.532 1.00 93.00 97 ARG A N 1
ATOM 773 C CA . ARG A 1 97 ? 2.986 -10.348 -14.611 1.00 93.00 97 ARG A CA 1
ATOM 774 C C . ARG A 1 97 ? 2.181 -9.788 -15.775 1.00 93.00 97 ARG A C 1
ATOM 776 O O . ARG A 1 97 ? 1.161 -10.359 -16.145 1.00 93.00 97 ARG A O 1
ATOM 783 N N . MET A 1 98 ? 2.679 -8.711 -16.372 1.00 91.69 98 MET A N 1
ATOM 784 C CA . MET A 1 98 ? 2.123 -8.140 -17.598 1.00 91.69 98 MET A CA 1
ATOM 785 C C . MET A 1 98 ? 2.466 -9.026 -18.802 1.00 91.69 98 MET A C 1
ATOM 787 O O . MET A 1 98 ? 3.599 -9.507 -18.906 1.00 91.69 98 MET A O 1
ATOM 791 N N . ASP A 1 99 ? 1.525 -9.210 -19.732 1.00 89.69 99 ASP A N 1
ATOM 792 C CA . ASP A 1 99 ? 1.769 -9.961 -20.970 1.00 89.69 99 ASP A CA 1
ATOM 793 C C . ASP A 1 99 ? 2.470 -9.085 -22.020 1.00 89.69 99 ASP A C 1
ATOM 795 O O . ASP A 1 99 ? 1.898 -8.620 -23.000 1.00 89.69 99 ASP A O 1
ATOM 799 N N . ALA A 1 100 ? 3.741 -8.807 -21.742 1.00 89.38 100 ALA A N 1
ATOM 800 C CA . ALA A 1 100 ? 4.655 -8.025 -22.563 1.00 89.38 100 ALA A CA 1
ATOM 801 C C . ALA A 1 100 ? 6.006 -8.764 -22.681 1.00 89.38 100 ALA A C 1
ATOM 803 O O . ALA A 1 100 ? 6.273 -9.677 -21.888 1.00 89.38 100 ALA A O 1
ATOM 804 N N . PRO A 1 101 ? 6.893 -8.395 -23.627 1.00 87.50 101 PRO A N 1
ATOM 805 C CA . PRO A 1 101 ? 8.233 -8.974 -23.722 1.00 87.50 101 PRO A CA 1
ATOM 806 C C . PRO A 1 101 ? 8.979 -8.951 -22.376 1.00 87.50 101 PRO A C 1
ATOM 808 O O . PRO A 1 101 ? 9.011 -7.937 -21.681 1.00 87.50 101 PRO A O 1
ATOM 811 N N . GLY A 1 102 ? 9.538 -10.098 -21.976 1.00 89.94 102 GLY A N 1
ATOM 812 C CA . GLY A 1 102 ? 10.172 -10.297 -20.663 1.00 89.94 102 GLY A CA 1
ATOM 813 C C . GLY A 1 102 ? 9.216 -10.590 -19.491 1.00 89.94 102 GLY A C 1
ATOM 814 O O . GLY A 1 102 ? 9.690 -10.924 -18.407 1.00 89.94 102 GLY A O 1
ATOM 815 N N . LYS A 1 103 ? 7.892 -10.506 -19.695 1.00 90.06 103 LYS A N 1
ATOM 816 C CA . LYS A 1 103 ? 6.819 -10.722 -18.700 1.00 90.06 103 LYS A CA 1
ATOM 817 C C . LYS A 1 103 ? 7.122 -10.099 -17.323 1.00 90.06 103 LYS A C 1
ATOM 819 O O . LYS A 1 103 ? 7.258 -10.837 -16.336 1.00 90.06 103 LYS A O 1
ATOM 824 N N . PRO A 1 104 ? 7.279 -8.762 -17.250 1.00 93.19 104 PRO A N 1
ATOM 825 C CA . PRO A 1 104 ? 7.654 -8.059 -16.027 1.00 93.19 104 PRO A CA 1
ATOM 826 C C . PRO A 1 104 ? 6.552 -8.139 -14.966 1.00 93.19 104 PRO A C 1
ATOM 828 O O . PRO A 1 104 ? 5.365 -8.211 -15.289 1.00 93.19 104 PRO A O 1
ATOM 831 N N . PHE A 1 105 ? 6.952 -8.081 -13.695 1.00 94.25 105 PHE A N 1
ATOM 832 C CA . PHE A 1 105 ? 6.020 -7.986 -12.574 1.00 94.25 105 PHE A CA 1
ATOM 833 C C . PHE A 1 105 ? 5.229 -6.671 -12.604 1.00 94.25 105 PHE A C 1
ATOM 835 O O . PHE A 1 105 ? 5.758 -5.614 -12.973 1.00 94.25 105 PHE A O 1
ATOM 842 N N . ILE A 1 106 ? 3.965 -6.764 -12.196 1.00 96.56 106 ILE A N 1
ATOM 843 C CA . ILE A 1 106 ? 3.073 -5.629 -11.934 1.00 96.56 106 ILE A CA 1
ATOM 844 C C . ILE A 1 106 ? 2.834 -5.483 -10.433 1.00 96.56 106 ILE A C 1
ATOM 846 O O . ILE A 1 106 ? 2.767 -6.481 -9.715 1.00 96.56 106 ILE A O 1
ATOM 850 N N . TYR A 1 107 ? 2.684 -4.242 -9.980 1.00 97.69 107 TYR A N 1
ATOM 851 C CA . TYR A 1 107 ? 2.466 -3.876 -8.586 1.00 97.69 107 TYR A CA 1
ATOM 852 C C . TYR A 1 107 ? 1.111 -3.197 -8.399 1.00 97.69 107 TYR A C 1
ATOM 854 O O . TYR A 1 107 ? 0.679 -2.389 -9.226 1.00 97.69 107 TYR A O 1
ATOM 862 N N . GLU A 1 108 ? 0.482 -3.519 -7.275 1.00 97.25 108 GLU A N 1
ATOM 863 C CA . GLU A 1 108 ? -0.771 -2.945 -6.783 1.00 97.25 108 GLU A CA 1
ATOM 864 C C . GLU A 1 108 ? -0.623 -2.639 -5.287 1.00 97.25 108 GLU A C 1
ATOM 866 O O . GLU A 1 108 ? 0.185 -3.254 -4.587 1.00 97.25 108 GLU A O 1
ATOM 871 N N . THR A 1 109 ? -1.413 -1.700 -4.779 1.00 97.12 109 THR A N 1
ATOM 872 C CA . THR A 1 109 ? -1.567 -1.438 -3.340 1.00 97.12 109 THR A CA 1
ATOM 873 C C . THR A 1 109 ? -2.331 -2.566 -2.625 1.00 97.12 109 THR A C 1
ATOM 875 O O . THR A 1 109 ? -2.802 -3.529 -3.235 1.00 97.12 109 THR A O 1
ATOM 878 N N . THR A 1 110 ? -2.420 -2.483 -1.296 1.00 96.00 110 THR A N 1
ATOM 879 C CA . THR A 1 110 ? -3.026 -3.513 -0.433 1.00 96.00 110 THR A CA 1
ATOM 880 C C . THR A 1 110 ? -4.119 -2.953 0.482 1.00 96.00 110 THR A C 1
ATOM 882 O O . THR A 1 110 ? -4.258 -1.741 0.656 1.00 96.00 110 THR A O 1
ATOM 885 N N . GLU A 1 111 ? -4.826 -3.839 1.190 1.00 93.25 111 GLU A N 1
ATOM 886 C CA . GLU A 1 111 ? -5.643 -3.436 2.339 1.00 93.25 111 GLU A CA 1
ATOM 887 C C . GLU A 1 111 ? -4.861 -2.650 3.401 1.00 93.25 111 GLU A C 1
ATOM 889 O O . GLU A 1 111 ? -5.442 -1.806 4.071 1.00 93.25 111 GLU A O 1
ATOM 894 N N . GLU A 1 112 ? -3.569 -2.926 3.610 1.00 93.94 112 GLU A N 1
ATOM 895 C CA . GLU A 1 112 ? -2.778 -2.241 4.641 1.00 93.94 112 GLU A CA 1
ATOM 896 C C . GLU A 1 112 ? -2.460 -0.798 4.227 1.00 93.94 112 GLU A C 1
ATOM 898 O O . GLU A 1 112 ? -2.406 0.084 5.085 1.00 93.94 112 GLU A O 1
ATOM 903 N N . PHE A 1 113 ? -2.354 -0.523 2.922 1.00 95.31 113 PHE A N 1
ATOM 904 C CA . PHE A 1 113 ? -2.383 0.841 2.389 1.00 95.31 113 PHE A CA 1
ATOM 905 C C . PHE A 1 113 ? -3.729 1.520 2.696 1.00 95.31 113 PHE A C 1
ATOM 907 O O . PHE A 1 113 ? -3.739 2.550 3.372 1.00 95.31 113 PHE A O 1
ATOM 914 N N . LEU A 1 114 ? -4.864 0.913 2.322 1.00 93.50 114 LEU A N 1
ATOM 915 C CA . LEU A 1 114 ? -6.203 1.454 2.627 1.00 93.50 114 LEU A CA 1
ATOM 916 C C . LEU A 1 114 ? -6.389 1.710 4.138 1.00 93.50 114 LEU A C 1
ATOM 918 O O . LEU A 1 114 ? -6.811 2.789 4.557 1.00 93.50 114 LEU A O 1
ATOM 922 N N . ARG A 1 115 ? -5.976 0.758 4.983 1.00 90.44 115 ARG A N 1
ATOM 923 C CA . ARG A 1 115 ? -6.026 0.841 6.451 1.00 90.44 115 ARG A CA 1
ATOM 924 C C . ARG A 1 115 ? -5.181 1.996 6.992 1.00 90.44 115 ARG A C 1
ATOM 926 O O . ARG A 1 115 ? -5.670 2.730 7.855 1.00 90.44 115 ARG A O 1
ATOM 933 N N . SER A 1 116 ? -3.961 2.158 6.473 1.00 89.88 116 SER A N 1
ATOM 934 C CA . SER A 1 116 ? -2.995 3.182 6.895 1.00 89.88 116 SER A CA 1
ATOM 935 C C . SER A 1 116 ? -3.427 4.598 6.521 1.00 89.88 116 SER A C 1
ATOM 937 O O . SER A 1 116 ? -3.312 5.497 7.350 1.00 89.88 116 SER A O 1
ATOM 939 N N . PHE A 1 117 ? -3.937 4.802 5.303 1.00 90.12 117 PHE A N 1
ATOM 940 C CA . PHE A 1 117 ? -4.341 6.127 4.817 1.00 90.12 117 PHE A CA 1
ATOM 941 C C . PHE A 1 117 ? -5.808 6.477 5.128 1.00 90.12 117 PHE A C 1
ATOM 943 O O . PHE A 1 117 ? -6.165 7.650 5.155 1.00 90.12 117 PHE A O 1
ATOM 950 N N . GLY A 1 118 ? -6.653 5.489 5.443 1.00 88.56 118 GLY A N 1
ATOM 951 C CA . GLY A 1 118 ? -8.033 5.696 5.901 1.00 88.56 118 GLY A CA 1
ATOM 952 C C . GLY A 1 118 ? -9.119 5.562 4.831 1.00 88.56 118 GLY A C 1
ATOM 953 O O . GLY A 1 118 ? -10.298 5.653 5.178 1.00 88.56 118 GLY A O 1
ATOM 954 N N . PHE A 1 119 ? -8.738 5.311 3.579 1.00 91.88 119 PHE A N 1
ATOM 955 C CA . PHE A 1 119 ? -9.643 5.020 2.464 1.00 91.88 119 PHE A CA 1
ATOM 956 C C . PHE A 1 119 ? -10.421 3.714 2.693 1.00 91.88 119 PHE A C 1
ATOM 958 O O . PHE A 1 119 ? -9.935 2.810 3.377 1.00 91.88 119 PHE A O 1
ATOM 965 N N . ARG A 1 120 ? -11.620 3.595 2.112 1.00 90.75 120 ARG A N 1
ATOM 966 C CA . ARG A 1 120 ? -12.395 2.344 2.090 1.00 90.75 120 ARG A CA 1
ATOM 967 C C . ARG A 1 120 ? -12.022 1.527 0.863 1.00 90.75 120 ARG A C 1
ATOM 969 O O . ARG A 1 120 ? -11.820 0.332 0.996 1.00 90.75 120 ARG A O 1
ATOM 976 N N . SER A 1 121 ? -11.882 2.156 -0.300 1.00 92.88 121 SER A N 1
ATOM 977 C CA . SER A 1 121 ? -11.367 1.529 -1.523 1.00 92.88 121 SER A CA 1
ATOM 978 C C . SER A 1 121 ? -10.470 2.503 -2.295 1.00 92.88 121 SER A C 1
ATOM 980 O O . SER A 1 121 ? -10.425 3.696 -2.007 1.00 92.88 121 SER A O 1
ATOM 982 N N . ILE A 1 122 ? -9.764 2.005 -3.310 1.00 92.25 122 ILE A N 1
ATOM 983 C CA . ILE A 1 122 ? -8.868 2.796 -4.177 1.00 92.25 122 ILE A CA 1
ATOM 984 C C . ILE A 1 122 ? -9.626 3.885 -4.954 1.00 92.25 122 ILE A C 1
ATOM 986 O O . ILE A 1 122 ? -9.052 4.901 -5.332 1.00 92.25 122 ILE A O 1
ATOM 990 N N . LYS A 1 123 ? -10.943 3.723 -5.120 1.00 91.19 123 LYS A N 1
ATOM 991 C CA . LYS A 1 123 ? -11.837 4.733 -5.708 1.00 91.19 123 LYS A CA 1
ATOM 992 C C . LYS A 1 123 ? -12.048 5.972 -4.823 1.00 91.19 123 LYS A C 1
ATOM 994 O O . LYS A 1 123 ? -12.568 6.961 -5.322 1.00 91.19 123 LYS A O 1
ATOM 999 N N . ASP A 1 124 ? -11.642 5.924 -3.551 1.00 90.94 124 ASP A N 1
ATOM 1000 C CA . ASP A 1 124 ? -11.708 7.060 -2.619 1.00 90.94 124 ASP A CA 1
ATOM 1001 C C . ASP A 1 124 ? -10.435 7.934 -2.654 1.00 90.94 124 ASP A C 1
ATOM 1003 O O . ASP A 1 124 ? -10.308 8.869 -1.858 1.00 90.94 124 ASP A O 1
ATOM 1007 N N . LEU A 1 125 ? -9.460 7.615 -3.517 1.00 92.06 125 LEU A N 1
ATOM 1008 C CA . LEU A 1 125 ? -8.254 8.427 -3.676 1.00 92.06 125 LEU A CA 1
ATOM 1009 C C . LEU A 1 125 ? -8.604 9.823 -4.235 1.00 92.06 125 LEU A C 1
ATOM 1011 O O . LEU A 1 125 ? -9.407 9.911 -5.166 1.00 92.06 125 LEU A O 1
ATOM 1015 N N . PRO A 1 126 ? -7.999 10.911 -3.715 1.00 90.94 126 PRO A N 1
ATOM 1016 C CA . PRO A 1 126 ? -8.199 12.260 -4.239 1.00 90.94 126 PRO A CA 1
ATOM 1017 C C . PRO A 1 126 ? -7.939 12.368 -5.746 1.00 90.94 126 PRO A C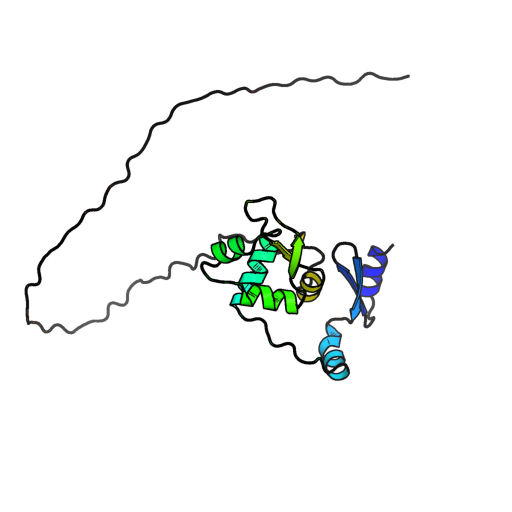 1
ATOM 1019 O O . PRO A 1 126 ? -6.939 11.864 -6.253 1.00 90.94 126 PRO A O 1
ATOM 1022 N N . ILE A 1 127 ? -8.815 13.073 -6.464 1.00 88.19 127 ILE A N 1
ATOM 1023 C CA . ILE A 1 127 ? -8.599 13.378 -7.882 1.00 88.19 127 ILE A CA 1
ATOM 1024 C C . ILE A 1 127 ? -7.420 14.355 -7.988 1.00 88.19 127 ILE A C 1
ATOM 1026 O O . ILE A 1 127 ? -7.392 15.375 -7.302 1.00 88.19 127 ILE A O 1
ATOM 1030 N N . ILE A 1 128 ? -6.438 14.036 -8.835 1.00 82.75 128 ILE A N 1
ATOM 1031 C CA . ILE A 1 128 ? -5.302 14.922 -9.114 1.00 82.75 128 ILE A CA 1
ATOM 1032 C C . ILE A 1 128 ? -5.702 15.870 -10.245 1.00 82.75 128 ILE A C 1
ATOM 1034 O O . ILE A 1 128 ? -5.555 15.547 -11.424 1.00 82.75 128 ILE A O 1
ATOM 1038 N N . GLU A 1 129 ? -6.206 17.046 -9.882 1.00 76.06 129 GLU A N 1
ATOM 1039 C CA . GLU A 1 129 ? -6.392 18.148 -10.823 1.00 76.06 129 GLU A CA 1
ATOM 1040 C C . GLU A 1 129 ? -5.077 18.930 -10.947 1.00 76.06 129 GLU A C 1
ATOM 1042 O O . GLU A 1 129 ? -4.599 19.545 -9.999 1.00 76.06 129 GLU A O 1
ATOM 1047 N N . PHE A 1 130 ? -4.458 18.884 -12.130 1.00 62.50 130 PHE A N 1
ATOM 1048 C CA . PHE A 1 130 ? -3.143 19.492 -12.383 1.00 62.50 130 PHE A CA 1
ATOM 1049 C C . PHE A 1 130 ? -3.160 21.034 -12.463 1.00 62.50 130 PHE A C 1
ATOM 1051 O O . PHE A 1 130 ? -2.107 21.632 -12.669 1.00 62.50 130 PHE A O 1
ATOM 1058 N N . GLY A 1 131 ? -4.326 21.678 -12.321 1.00 56.38 131 GLY A N 1
ATOM 1059 C CA . GLY A 1 131 ? -4.466 23.139 -12.378 1.00 56.38 131 GLY A CA 1
ATOM 1060 C C . GLY A 1 131 ? -3.871 23.854 -11.161 1.00 56.38 131 GLY A C 1
ATOM 1061 O O . GLY A 1 131 ? -3.128 24.818 -11.321 1.00 56.38 131 GLY A O 1
ATOM 1062 N N . ASP A 1 132 ? -4.112 23.324 -9.960 1.00 54.91 132 ASP A N 1
ATOM 1063 C CA . ASP A 1 132 ? -3.795 23.988 -8.683 1.00 54.91 132 ASP A CA 1
ATOM 1064 C C . ASP A 1 132 ? -2.317 23.843 -8.248 1.00 54.91 132 ASP A C 1
ATOM 1066 O O . ASP A 1 132 ? -1.952 24.189 -7.125 1.00 54.91 132 ASP A O 1
ATOM 1070 N N . MET A 1 133 ? -1.452 23.294 -9.112 1.00 53.53 133 MET A N 1
ATOM 1071 C CA . MET A 1 133 ? -0.012 23.113 -8.852 1.00 53.53 133 MET A CA 1
ATOM 1072 C C . MET A 1 133 ? 0.898 23.997 -9.715 1.00 53.53 133 MET A C 1
ATOM 1074 O O . MET A 1 133 ? 2.120 23.846 -9.664 1.00 53.53 133 MET A O 1
ATOM 1078 N N . LEU A 1 134 ? 0.334 24.933 -10.480 1.00 53.09 134 LEU A N 1
ATOM 1079 C CA . LEU A 1 134 ? 1.108 26.048 -11.019 1.00 53.09 134 LEU A CA 1
ATOM 1080 C C . LEU A 1 134 ? 1.344 27.057 -9.881 1.00 53.09 134 LEU A C 1
ATOM 1082 O O . LEU A 1 134 ? 0.365 27.604 -9.376 1.00 53.09 134 LEU A O 1
ATOM 1086 N N . PRO A 1 135 ? 2.592 27.313 -9.443 1.00 55.06 135 PRO A N 1
ATOM 1087 C CA . PRO A 1 135 ? 2.850 28.481 -8.612 1.00 55.06 135 PRO A CA 1
ATOM 1088 C C . PRO A 1 135 ? 2.550 29.734 -9.441 1.00 55.06 135 PRO A C 1
ATOM 1090 O O . PRO A 1 135 ? 2.939 29.797 -10.610 1.00 55.06 135 PRO A O 1
ATOM 1093 N N . ASP A 1 136 ? 1.881 30.722 -8.845 1.00 54.34 136 ASP A N 1
ATOM 1094 C CA . ASP A 1 136 ? 1.714 32.035 -9.470 1.00 54.34 136 ASP A CA 1
ATOM 1095 C C . ASP A 1 136 ? 3.093 32.579 -9.882 1.00 54.34 136 ASP A C 1
ATOM 1097 O O . ASP A 1 136 ? 4.025 32.584 -9.072 1.00 54.34 136 ASP A O 1
ATOM 1101 N N . GLU A 1 137 ? 3.246 33.020 -11.137 1.00 55.81 137 GLU A N 1
ATOM 1102 C CA . GLU A 1 137 ? 4.503 33.617 -11.602 1.00 55.81 137 GLU A CA 1
ATOM 1103 C C . GLU A 1 137 ? 4.723 34.955 -10.874 1.00 55.81 137 GLU A C 1
ATOM 1105 O O . GLU A 1 137 ? 4.126 35.984 -11.194 1.00 55.81 137 GLU A O 1
ATOM 1110 N N . GLU A 1 138 ? 5.546 34.885 -9.827 1.00 49.25 138 GLU A N 1
ATOM 1111 C CA . GLU A 1 138 ? 5.738 35.914 -8.806 1.00 49.25 138 GLU A CA 1
ATOM 1112 C C . GLU A 1 138 ? 6.157 37.266 -9.411 1.00 49.25 138 GLU A C 1
ATOM 1114 O O . GLU A 1 138 ? 6.956 37.321 -10.352 1.00 49.25 138 GLU A O 1
ATOM 1119 N N . GLN A 1 139 ? 5.637 38.383 -8.875 1.00 49.56 139 GLN A N 1
ATOM 1120 C CA . GLN A 1 139 ? 5.948 39.720 -9.394 1.00 49.56 139 GLN A CA 1
ATOM 1121 C C . GLN A 1 139 ? 7.425 40.108 -9.189 1.00 49.56 139 GLN A C 1
ATOM 1123 O O . GLN A 1 139 ? 7.776 40.850 -8.273 1.00 49.56 139 GLN A O 1
ATOM 1128 N N . LEU A 1 140 ? 8.280 39.727 -10.140 1.00 45.75 140 LEU A N 1
ATOM 1129 C CA . LEU A 1 140 ? 9.612 40.301 -10.358 1.00 45.75 140 LEU A CA 1
ATOM 1130 C C . LEU A 1 140 ? 9.492 41.716 -10.961 1.00 45.75 140 LEU A C 1
ATOM 1132 O O . LEU A 1 140 ? 9.910 41.990 -12.087 1.00 45.75 140 LEU A O 1
ATOM 1136 N N . GLY A 1 141 ? 8.866 42.617 -10.199 1.00 44.56 141 GLY A N 1
ATOM 1137 C CA . GLY A 1 141 ? 8.472 43.961 -10.608 1.00 44.56 141 GLY A CA 1
ATOM 1138 C C . GLY A 1 141 ? 9.023 45.058 -9.697 1.00 44.56 141 GLY A C 1
ATOM 1139 O O . GLY A 1 141 ? 8.363 45.455 -8.746 1.00 44.56 141 GLY A O 1
ATOM 1140 N N . ALA A 1 142 ? 10.177 45.605 -10.090 1.00 52.41 142 ALA A N 1
ATOM 1141 C CA . ALA A 1 142 ? 10.761 46.876 -9.642 1.00 52.41 142 ALA A CA 1
ATOM 1142 C C . ALA A 1 142 ? 11.195 47.025 -8.163 1.00 52.41 142 ALA A C 1
ATOM 1144 O O . ALA A 1 142 ? 10.448 47.512 -7.319 1.00 52.41 142 ALA A O 1
ATOM 1145 N N . GLU A 1 143 ? 12.503 46.865 -7.930 1.00 43.22 143 GLU A N 1
ATOM 1146 C CA . GLU A 1 143 ? 13.257 47.796 -7.075 1.00 43.22 143 GLU A CA 1
ATOM 1147 C C . GLU A 1 143 ? 14.321 48.513 -7.930 1.00 43.22 143 GLU A C 1
ATOM 1149 O O . GLU A 1 143 ? 15.302 47.906 -8.357 1.00 43.22 143 GLU A O 1
ATOM 1154 N N . ASP A 1 144 ? 14.124 49.808 -8.210 1.00 42.28 144 ASP A N 1
ATOM 1155 C CA . ASP A 1 144 ? 15.122 50.673 -8.864 1.00 42.28 144 ASP A CA 1
ATOM 1156 C C . ASP A 1 144 ? 15.840 51.522 -7.797 1.00 42.28 144 ASP A C 1
ATOM 1158 O O . ASP A 1 144 ? 15.233 52.367 -7.132 1.00 42.28 144 ASP A O 1
ATOM 1162 N N . GLY A 1 145 ? 17.126 51.223 -7.577 1.00 35.41 145 GLY A N 1
ATOM 1163 C CA . GLY A 1 145 ? 17.780 51.381 -6.267 1.00 35.41 145 GLY A CA 1
ATOM 1164 C C . GLY A 1 145 ? 19.061 52.224 -6.202 1.00 35.41 145 GLY A C 1
ATOM 1165 O O . GLY A 1 145 ? 19.618 52.362 -5.119 1.00 35.41 145 GLY A O 1
ATOM 1166 N N . ARG A 1 146 ? 19.484 52.844 -7.316 1.00 37.44 146 ARG A N 1
ATOM 1167 C CA . ARG A 1 146 ? 20.598 53.824 -7.441 1.00 37.44 146 ARG A CA 1
ATOM 1168 C C . ARG A 1 146 ? 22.060 53.343 -7.276 1.00 37.44 146 ARG A C 1
ATOM 1170 O O . ARG A 1 146 ? 22.479 52.826 -6.254 1.00 37.44 146 ARG A O 1
ATOM 1177 N N . GLN A 1 147 ? 22.868 53.807 -8.239 1.00 39.97 147 GLN A N 1
ATOM 1178 C CA . GLN A 1 147 ? 24.232 54.351 -8.073 1.00 39.97 147 GLN A CA 1
ATOM 1179 C C . GLN A 1 147 ? 25.356 53.427 -7.553 1.00 39.97 147 GLN A C 1
ATOM 1181 O O . GLN A 1 147 ? 25.636 53.359 -6.362 1.00 39.97 147 GLN A O 1
ATOM 1186 N N . ASN A 1 148 ? 26.189 52.950 -8.484 1.00 34.69 148 ASN A N 1
ATOM 1187 C CA . ASN A 1 148 ? 27.491 53.594 -8.739 1.00 34.69 148 ASN A CA 1
ATOM 1188 C C . ASN A 1 148 ? 28.067 53.153 -10.096 1.00 34.69 148 ASN A C 1
ATOM 1190 O O . ASN A 1 148 ? 28.082 51.967 -10.404 1.00 34.69 148 ASN A O 1
ATOM 1194 N N . ALA A 1 149 ? 28.550 54.104 -10.901 1.00 34.81 149 ALA A N 1
ATOM 1195 C CA . ALA A 1 149 ? 29.142 53.838 -12.214 1.00 34.81 149 ALA A CA 1
ATOM 1196 C C . ALA A 1 149 ? 30.630 54.217 -12.217 1.00 34.81 149 ALA A C 1
ATOM 1198 O O . ALA A 1 149 ? 30.973 55.380 -12.008 1.00 34.81 149 ALA A O 1
ATOM 1199 N N . ALA A 1 150 ? 31.501 53.234 -12.461 1.00 34.00 150 ALA A N 1
ATOM 1200 C CA . ALA A 1 150 ? 32.944 53.419 -12.607 1.00 34.00 150 ALA A CA 1
ATOM 1201 C C . ALA A 1 150 ? 33.526 52.352 -13.556 1.00 34.00 150 ALA A C 1
ATOM 1203 O O . ALA A 1 150 ? 33.927 51.269 -13.140 1.00 34.00 150 ALA A O 1
ATOM 1204 N N . GLU A 1 151 ? 33.546 52.674 -14.847 1.00 36.16 151 GLU A N 1
ATOM 1205 C CA . GLU A 1 151 ? 34.345 51.990 -15.876 1.00 36.16 151 GLU A CA 1
ATOM 1206 C C . GLU A 1 151 ? 35.790 52.556 -15.916 1.00 36.16 151 GLU A C 1
ATOM 1208 O O . GLU A 1 151 ? 36.029 53.583 -15.270 1.00 36.16 151 GLU A O 1
ATOM 1213 N N . PRO A 1 152 ? 36.762 51.982 -16.674 1.00 45.06 152 PRO A N 1
ATOM 1214 C CA . PRO A 1 152 ? 36.651 50.881 -17.653 1.00 45.06 152 PRO A CA 1
ATOM 1215 C C . PRO A 1 152 ? 37.692 49.742 -17.498 1.00 45.06 152 PRO A C 1
ATOM 1217 O O . PRO A 1 152 ? 38.705 49.894 -16.815 1.00 45.06 152 PRO A O 1
ATOM 1220 N N . GLY A 1 153 ? 37.550 48.654 -18.276 1.00 30.09 153 GLY A N 1
ATOM 1221 C CA . GLY A 1 153 ? 38.727 47.846 -18.644 1.00 30.09 153 GLY A CA 1
ATOM 1222 C C . GLY A 1 153 ? 38.531 46.445 -19.242 1.00 30.09 153 GLY A C 1
ATOM 1223 O O . GLY A 1 153 ? 38.538 45.483 -18.486 1.00 30.09 153 GLY A O 1
ATOM 1224 N N . ARG A 1 154 ? 38.623 46.347 -20.586 1.00 32.69 154 ARG A N 1
ATOM 1225 C CA . ARG A 1 154 ? 39.039 45.151 -21.380 1.00 32.69 154 ARG A CA 1
ATOM 1226 C C . ARG A 1 154 ? 38.064 43.945 -21.386 1.00 32.69 154 ARG A C 1
ATOM 1228 O O . ARG A 1 154 ? 37.291 43.769 -20.462 1.00 32.69 154 ARG A O 1
ATOM 1235 N N . GLU A 1 155 ? 38.021 43.071 -22.400 1.00 32.62 155 GLU A N 1
ATOM 1236 C CA . GLU A 1 155 ? 38.658 43.035 -23.736 1.00 32.62 155 GLU A CA 1
ATOM 1237 C C . GLU A 1 155 ? 37.730 42.313 -24.753 1.00 32.62 155 GLU A C 1
ATOM 1239 O O . GLU A 1 155 ? 36.716 41.730 -24.374 1.00 32.62 155 GLU A O 1
ATOM 1244 N N . LEU A 1 156 ? 38.032 42.376 -26.058 1.00 35.00 156 LEU A N 1
ATOM 1245 C CA . LEU A 1 156 ? 37.166 41.848 -27.133 1.00 35.00 156 LEU A CA 1
ATOM 1246 C C . LEU A 1 156 ? 37.232 40.308 -27.250 1.00 35.00 156 LEU A C 1
ATOM 1248 O O . LEU A 1 156 ? 38.319 39.749 -27.373 1.00 35.00 156 LEU A O 1
ATOM 1252 N N . GLY A 1 157 ? 36.070 39.631 -27.275 1.00 30.81 157 GLY A N 1
ATOM 1253 C CA . GLY A 1 157 ? 35.960 38.183 -26.993 1.00 30.81 157 GLY A CA 1
ATOM 1254 C C . GLY A 1 157 ? 35.164 37.293 -27.968 1.00 30.81 157 GLY A C 1
ATOM 1255 O O . GLY A 1 157 ? 34.768 36.206 -27.572 1.00 30.81 157 GLY A O 1
ATOM 1256 N N . GLN A 1 158 ? 34.980 37.711 -29.228 1.00 34.66 158 GLN A N 1
ATOM 1257 C CA . GLN A 1 158 ? 34.390 36.928 -30.342 1.00 34.66 158 GLN A CA 1
ATOM 1258 C C . GLN A 1 158 ? 32.883 36.584 -30.274 1.00 34.66 158 GLN A C 1
ATOM 1260 O O . GLN A 1 158 ? 32.252 36.511 -29.226 1.00 34.66 158 GLN A O 1
ATOM 1265 N N . MET A 1 159 ? 32.297 36.391 -31.461 1.00 35.75 159 MET A N 1
ATOM 1266 C CA . MET A 1 159 ? 30.889 36.053 -31.679 1.00 35.75 159 MET A CA 1
ATOM 1267 C C . MET A 1 159 ? 30.781 34.648 -32.273 1.00 35.75 159 MET A C 1
ATOM 1269 O O . MET A 1 159 ? 31.400 34.381 -33.302 1.00 35.75 159 M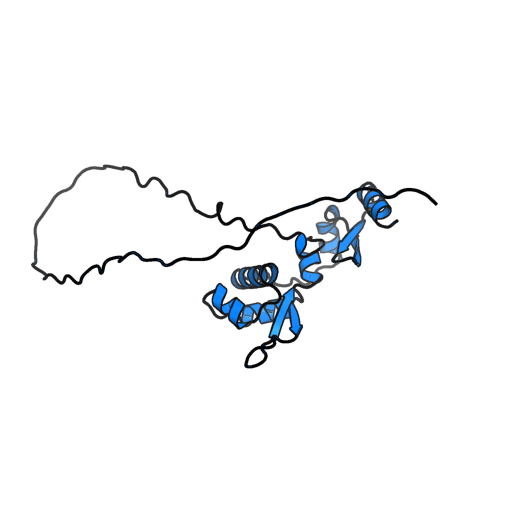ET A O 1
ATOM 1273 N N . GLN A 1 160 ? 29.907 33.804 -31.727 1.00 35.66 160 GLN A N 1
ATOM 1274 C CA . GLN A 1 160 ? 29.335 32.678 -32.466 1.00 35.66 160 GLN A CA 1
ATOM 1275 C C . GLN A 1 160 ? 27.811 32.719 -32.330 1.00 35.66 160 GLN A C 1
ATOM 1277 O O . GLN A 1 160 ? 27.270 32.766 -31.229 1.00 35.66 160 GLN A O 1
ATOM 1282 N N . LYS A 1 161 ? 27.129 32.767 -33.477 1.00 35.62 161 LYS A N 1
ATOM 1283 C CA . LYS A 1 161 ? 25.681 32.593 -33.602 1.00 35.62 161 LYS A CA 1
ATOM 1284 C C . LYS A 1 161 ? 25.455 31.234 -34.248 1.00 35.62 161 LYS A C 1
ATOM 1286 O O . LYS A 1 161 ? 25.995 31.019 -35.328 1.00 35.62 161 LYS A O 1
ATOM 1291 N N . GLU A 1 162 ? 24.595 30.406 -33.672 1.00 33.50 162 GLU A N 1
ATOM 1292 C CA . GLU A 1 162 ? 23.942 29.316 -34.403 1.00 33.50 162 GLU A CA 1
ATOM 1293 C C . GLU A 1 162 ? 22.412 29.431 -34.264 1.00 33.50 162 GLU A C 1
ATOM 1295 O O . GLU A 1 162 ? 21.935 30.123 -33.357 1.00 33.50 162 GLU A O 1
ATOM 1300 N N . PRO A 1 163 ? 21.632 28.907 -35.230 1.00 39.50 163 PRO A N 1
ATOM 1301 C CA . PRO A 1 163 ? 20.334 29.493 -35.548 1.00 39.50 163 PRO A CA 1
ATOM 1302 C C . PRO A 1 163 ? 19.134 28.787 -34.909 1.00 39.50 163 PRO A C 1
ATOM 1304 O O . PRO A 1 163 ? 19.051 27.563 -34.836 1.00 39.50 163 PRO A O 1
ATOM 1307 N N . THR A 1 164 ? 18.114 29.582 -34.588 1.00 32.28 164 THR A N 1
ATOM 1308 C CA . THR A 1 164 ? 16.739 29.106 -34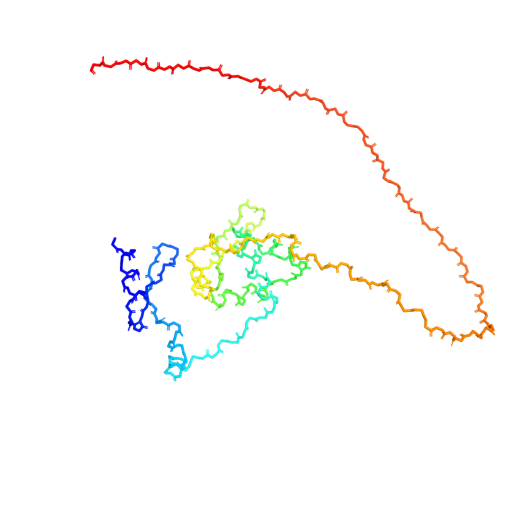.408 1.00 32.28 164 THR A CA 1
ATOM 1309 C C . THR A 1 164 ? 16.229 28.486 -35.714 1.00 32.28 164 THR A C 1
ATOM 1311 O O . THR A 1 164 ? 16.046 29.206 -36.698 1.00 32.28 164 THR A O 1
ATOM 1314 N N . LEU A 1 165 ? 15.949 27.177 -35.734 1.00 31.38 165 LEU A N 1
ATOM 1315 C CA . LEU A 1 165 ? 15.095 26.596 -36.775 1.00 31.38 165 LEU A CA 1
ATOM 1316 C C . LEU A 1 165 ? 13.616 26.818 -36.439 1.00 31.38 165 LEU A C 1
ATOM 1318 O O . LEU A 1 165 ? 13.219 26.863 -35.276 1.00 31.38 165 LEU A O 1
ATOM 1322 N N . GLN A 1 166 ? 12.816 27.010 -37.484 1.00 34.12 166 GLN A N 1
ATOM 1323 C CA . GLN A 1 166 ? 11.454 27.527 -37.386 1.00 34.12 166 GLN A CA 1
ATOM 1324 C C . GLN A 1 166 ? 10.401 26.415 -37.367 1.00 34.12 166 GLN A C 1
ATOM 1326 O O . GLN A 1 166 ? 10.596 25.328 -37.908 1.00 34.12 166 GLN A O 1
ATOM 1331 N N . VAL A 1 167 ? 9.246 26.734 -36.781 1.00 34.47 167 VAL A N 1
ATOM 1332 C CA . VAL A 1 167 ? 8.022 25.936 -36.900 1.00 34.47 167 VAL A CA 1
ATOM 1333 C C . VAL A 1 167 ? 7.526 25.998 -38.346 1.00 34.47 167 VAL A C 1
ATOM 1335 O O . VAL A 1 167 ? 7.315 27.092 -38.865 1.00 34.47 167 VAL A O 1
ATOM 1338 N N . GLN A 1 168 ? 7.265 24.846 -38.969 1.00 33.94 168 GLN A N 1
ATOM 1339 C CA . GLN A 1 168 ? 6.529 24.765 -40.234 1.00 33.94 168 GLN A CA 1
ATOM 1340 C C . GLN A 1 168 ? 5.181 24.070 -40.002 1.00 33.94 168 GLN A C 1
ATOM 1342 O O . GLN A 1 168 ? 5.104 23.023 -39.362 1.00 33.94 168 GLN A O 1
ATOM 1347 N N . GLN A 1 169 ? 4.112 24.686 -40.505 1.00 33.00 169 GLN A N 1
ATOM 1348 C CA . GLN A 1 169 ? 2.718 24.269 -40.325 1.00 33.00 169 GLN A CA 1
ATOM 1349 C C . GLN A 1 169 ? 2.149 23.528 -41.551 1.00 33.00 169 GLN A C 1
ATOM 1351 O O . GLN A 1 169 ? 2.552 23.842 -42.671 1.00 33.00 169 GLN A O 1
ATOM 1356 N N . VAL A 1 170 ? 1.115 22.698 -41.294 1.00 32.47 170 VAL A N 1
ATOM 1357 C CA . VAL A 1 170 ? 0.036 22.199 -42.201 1.00 32.47 170 VAL A CA 1
ATOM 1358 C C . VAL A 1 170 ? 0.483 21.393 -43.452 1.00 32.47 170 VAL A C 1
ATOM 1360 O O . VAL A 1 170 ? 1.661 21.374 -43.773 1.00 32.47 170 VAL A O 1
ATOM 1363 N N . GLN A 1 171 ? -0.328 20.615 -44.195 1.00 32.69 171 GLN A N 1
ATOM 1364 C CA . GLN A 1 171 ? -1.781 20.299 -44.287 1.00 32.69 171 GLN A CA 1
ATOM 1365 C C . GLN A 1 171 ? -1.937 18.747 -44.326 1.00 32.69 171 GLN A C 1
ATOM 1367 O O . GLN A 1 171 ? -1.005 18.076 -44.752 1.00 32.69 171 GLN A O 1
ATOM 1372 N N . ALA A 1 172 ? -2.957 18.045 -43.809 1.00 35.06 172 ALA A N 1
ATOM 1373 C CA . ALA A 1 172 ? -4.428 18.163 -43.835 1.00 35.06 172 ALA A CA 1
ATOM 1374 C C . ALA A 1 172 ? -5.128 17.558 -45.087 1.00 35.06 172 ALA A C 1
ATOM 1376 O O . ALA A 1 172 ? -5.254 18.218 -46.111 1.00 35.06 172 ALA A O 1
ATOM 1377 N N . VAL A 1 173 ? -5.654 16.328 -44.940 1.00 39.62 173 VAL A N 1
ATOM 1378 C CA . VAL A 1 173 ? -6.694 15.644 -45.759 1.00 39.62 173 VAL A CA 1
ATOM 1379 C C . VAL A 1 173 ? -7.436 14.733 -44.749 1.00 39.62 173 VAL A C 1
ATOM 1381 O O . VAL A 1 173 ? -6.769 13.987 -44.041 1.00 39.62 173 VAL A O 1
ATOM 1384 N N . GLN A 1 174 ? -8.706 14.930 -44.367 1.00 32.34 174 GLN A N 1
ATOM 1385 C CA . GLN A 1 174 ? -9.966 14.674 -45.097 1.00 32.34 174 GLN A CA 1
ATOM 1386 C C . GLN A 1 174 ? -10.090 13.217 -45.618 1.00 32.34 174 GLN A C 1
ATOM 1388 O O . GLN A 1 174 ? -9.203 12.754 -46.318 1.00 32.34 174 GLN A O 1
ATOM 1393 N N . GLY A 1 175 ? -11.151 12.442 -45.353 1.00 32.34 175 GLY A N 1
ATOM 1394 C CA . GLY A 1 175 ? -12.257 12.614 -44.395 1.00 32.34 175 GLY A CA 1
ATOM 1395 C C . GLY A 1 175 ? -13.563 11.926 -44.837 1.00 32.34 175 GLY A C 1
ATOM 1396 O O . GLY A 1 175 ? -13.990 12.134 -45.964 1.00 32.34 175 GLY A O 1
ATOM 1397 N N . GLN A 1 176 ? -14.204 11.172 -43.935 1.00 35.22 176 GLN A N 1
ATOM 1398 C CA . GLN A 1 176 ? -15.592 10.649 -43.958 1.00 35.22 176 GLN A CA 1
ATOM 1399 C C . GLN A 1 176 ? -15.833 10.087 -42.535 1.00 35.22 176 GLN A C 1
ATOM 1401 O O . GLN A 1 176 ? -14.949 9.402 -42.029 1.00 35.22 176 GLN A O 1
ATOM 1406 N N . LYS A 1 177 ? -16.818 10.489 -41.715 1.00 38.12 177 LYS A N 1
ATOM 1407 C CA . LYS A 1 177 ? -18.279 10.658 -41.882 1.00 38.12 177 LYS A CA 1
ATOM 1408 C C . LYS A 1 177 ? -19.012 9.356 -42.213 1.00 38.12 177 LYS A C 1
ATOM 1410 O O . LYS A 1 177 ? -18.986 8.973 -43.370 1.00 38.12 177 LYS A O 1
ATOM 1415 N N . ASP A 1 178 ? -19.714 8.814 -41.213 1.00 33.09 178 ASP A N 1
ATOM 1416 C CA . ASP A 1 178 ? -21.027 8.164 -41.352 1.00 33.09 178 ASP A CA 1
ATOM 1417 C C . ASP A 1 178 ? -21.792 8.206 -40.003 1.00 33.09 178 ASP A C 1
ATOM 1419 O O . ASP A 1 178 ? -21.462 7.515 -39.044 1.00 33.09 178 ASP A O 1
ATOM 1423 N N . GLU A 1 179 ? -22.789 9.089 -39.966 1.00 39.88 179 GLU A N 1
ATOM 1424 C CA . GLU A 1 179 ? -23.969 9.231 -39.085 1.00 39.88 179 GLU A CA 1
ATOM 1425 C C . GLU A 1 179 ? -25.017 9.943 -39.985 1.00 39.88 179 GLU A C 1
ATOM 1427 O O . GLU A 1 179 ? -24.590 10.614 -40.939 1.00 39.88 179 GLU A O 1
ATOM 1432 N N . PRO A 1 180 ? -26.347 9.863 -39.758 1.00 51.16 180 PRO A N 1
ATOM 1433 C CA . PRO A 1 180 ? -27.063 9.585 -38.505 1.00 51.16 180 PRO A CA 1
ATOM 1434 C C . PRO A 1 180 ? -27.739 8.179 -38.584 1.00 51.16 180 PRO A C 1
ATOM 1436 O O . PRO A 1 180 ? -27.053 7.262 -39.026 1.00 51.16 180 PRO A O 1
ATOM 1439 N N . GLU A 1 181 ? -28.972 7.827 -38.179 1.00 39.22 181 GLU A N 1
ATOM 1440 C CA . GLU A 1 181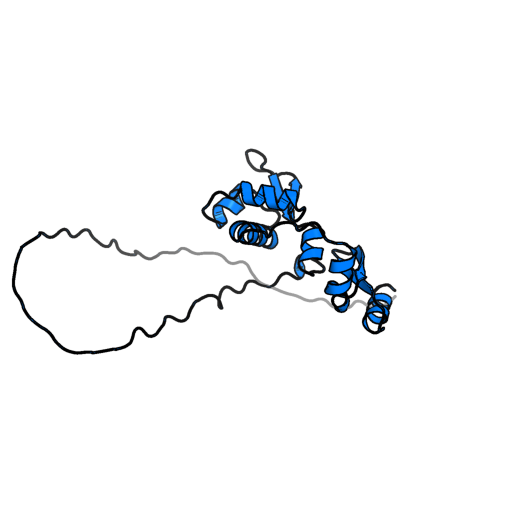 ? -30.153 8.555 -37.675 1.00 39.22 181 GLU A CA 1
ATOM 1441 C C . GLU A 1 181 ? -31.090 7.630 -36.851 1.00 39.22 181 GLU A C 1
ATOM 1443 O O . GLU A 1 181 ? -30.716 6.510 -36.500 1.00 39.22 181 GLU A O 1
ATOM 1448 N N . LEU A 1 182 ? -32.278 8.118 -36.472 1.00 40.22 182 LEU A N 1
ATOM 1449 C CA . LEU A 1 182 ? -33.241 7.460 -35.577 1.00 40.22 182 LEU A CA 1
ATOM 1450 C C . LEU A 1 182 ? -34.314 6.661 -36.356 1.00 40.22 182 LEU A C 1
ATOM 1452 O O . LEU A 1 182 ? -34.522 6.913 -37.535 1.00 40.22 182 LEU A O 1
ATOM 1456 N N . GLU A 1 183 ? -35.060 5.766 -35.688 1.00 37.28 183 GLU A N 1
ATOM 1457 C CA . GLU A 1 183 ? -36.465 6.040 -35.305 1.00 37.28 183 GLU A CA 1
ATOM 1458 C C . GLU A 1 183 ? -37.167 4.896 -34.529 1.00 37.28 183 GLU A C 1
ATOM 1460 O O . GLU A 1 183 ? -37.081 3.719 -34.858 1.00 37.28 183 GLU A O 1
ATOM 1465 N N . GLN A 1 184 ? -37.873 5.315 -33.473 1.00 36.97 184 GLN A N 1
ATOM 1466 C CA . GLN A 1 184 ? -39.216 4.909 -33.022 1.00 36.97 184 GLN A CA 1
ATOM 1467 C C . GLN A 1 184 ? -39.773 3.499 -33.337 1.00 36.97 184 GLN A C 1
ATOM 1469 O O . GLN A 1 184 ? -40.107 3.189 -34.479 1.00 36.97 184 GLN A O 1
ATOM 1474 N N . GLN A 1 185 ? -40.175 2.775 -32.280 1.00 40.97 185 GLN A N 1
ATOM 1475 C CA . GLN A 1 185 ? -41.575 2.327 -32.178 1.00 40.97 185 GLN A CA 1
ATOM 1476 C C . GLN A 1 185 ? -42.017 2.059 -30.731 1.00 40.97 185 GLN A C 1
ATOM 1478 O O . GLN A 1 185 ? -41.245 1.587 -29.897 1.00 40.97 185 GLN A O 1
ATOM 1483 N N . GLU A 1 186 ? -43.270 2.406 -30.443 1.00 44.94 186 GLU A N 1
ATOM 1484 C CA . GLU A 1 186 ? -43.933 2.231 -29.150 1.00 44.94 186 GLU A CA 1
ATOM 1485 C C . GLU A 1 186 ? -44.788 0.950 -29.106 1.00 44.94 186 GLU A C 1
ATOM 1487 O O . GLU A 1 186 ? -45.105 0.374 -30.139 1.00 44.94 186 GLU A O 1
ATOM 1492 N N . GLN A 1 187 ? -45.190 0.567 -27.888 1.00 43.81 187 GLN A N 1
ATOM 1493 C CA . GLN A 1 187 ? -46.473 -0.071 -27.537 1.00 43.81 187 GLN A CA 1
ATOM 1494 C C . GLN A 1 187 ? -47.091 -1.102 -28.515 1.00 43.81 187 GLN A C 1
ATOM 1496 O O . GLN A 1 187 ? -47.721 -0.749 -29.509 1.00 43.81 187 GLN A O 1
ATOM 1501 N N . ILE A 1 188 ? -47.114 -2.371 -28.091 1.00 44.81 188 ILE A N 1
ATOM 1502 C CA . ILE A 1 188 ? -48.271 -3.255 -28.322 1.00 44.81 188 ILE A CA 1
ATOM 1503 C C . ILE A 1 188 ? -48.779 -3.733 -26.955 1.00 44.81 188 ILE A C 1
ATOM 1505 O O . ILE A 1 188 ? -48.001 -3.918 -26.017 1.00 44.81 188 ILE A O 1
ATOM 1509 N N . GLU A 1 189 ? -50.098 -3.844 -26.841 1.00 50.38 189 GLU A N 1
ATOM 1510 C CA . GLU A 1 189 ? -50.840 -4.091 -25.606 1.00 50.38 189 GLU A CA 1
ATOM 1511 C C . GLU A 1 189 ? -51.057 -5.585 -25.286 1.00 50.38 189 GLU A C 1
ATOM 1513 O O . GLU A 1 189 ? -50.850 -6.449 -26.130 1.00 50.38 189 GLU A O 1
ATOM 1518 N N . GLN A 1 190 ? -51.521 -5.833 -24.054 1.00 44.72 190 GLN A N 1
ATOM 1519 C CA . GLN A 1 190 ? -52.531 -6.834 -23.654 1.00 44.72 190 GLN A CA 1
ATOM 1520 C C . GLN A 1 190 ? -52.640 -8.159 -24.451 1.00 44.72 190 GLN A C 1
ATOM 1522 O O . GLN A 1 190 ? -53.257 -8.189 -25.512 1.00 44.72 190 GLN A O 1
ATOM 1527 N N . GLU A 1 191 ? -52.240 -9.272 -23.820 1.00 50.12 191 GLU A N 1
ATOM 1528 C CA . GLU A 1 191 ? -53.158 -10.333 -23.331 1.00 50.12 191 GLU A CA 1
ATOM 1529 C C . GLU A 1 191 ? -52.509 -11.139 -22.183 1.00 50.12 191 GLU A C 1
ATOM 1531 O O . GLU A 1 191 ? -51.262 -11.276 -22.185 1.00 50.12 191 GLU A O 1
#

Secondary structure (DSSP, 8-state):
-HHHHHHHHHHTT-SEEEEEETTEEEEEE-GGGHHHHHHHH----PPPPPHHHHHHHHHHHHH-SEEHHHHHHHHSS--HHHHHHHHTTTSEEEEEE-SSTT--EEEEE-HHHHHHH--SSGGGSPP--GGGGSPP----------------------------PPP------------------------

Radius of gyration: 30.12 Å; chains: 1; bounding box: 92×66×72 Å

pLDDT: mean 74.2, std 24.28, range [30.09, 97.69]